Protein AF-A0A3E1EGH8-F1 (afdb_monomer_lite)

Structure (mmCIF, N/CA/C/O backbone):
data_AF-A0A3E1EGH8-F1
#
_entry.id   AF-A0A3E1EGH8-F1
#
loop_
_atom_site.group_PDB
_atom_site.id
_atom_site.type_symbol
_atom_site.label_atom_id
_atom_site.label_alt_id
_atom_site.label_comp_id
_atom_site.label_asym_id
_atom_site.label_entity_id
_atom_site.label_seq_id
_atom_site.pdbx_PDB_ins_code
_atom_site.Cartn_x
_atom_site.Cartn_y
_atom_site.Cartn_z
_atom_site.occupancy
_atom_site.B_iso_or_equiv
_atom_site.auth_seq_id
_atom_site.auth_comp_id
_atom_site.auth_asym_id
_atom_site.auth_atom_id
_atom_site.pdbx_PDB_model_num
ATOM 1 N N . MET A 1 1 ? 17.937 11.871 -33.744 1.00 68.56 1 MET A N 1
ATOM 2 C CA . MET A 1 1 ? 16.819 10.935 -33.446 1.00 68.56 1 MET A CA 1
ATOM 3 C C . MET A 1 1 ? 16.279 11.166 -32.020 1.00 68.56 1 MET A C 1
ATOM 5 O O . MET A 1 1 ? 17.048 11.620 -31.183 1.00 68.56 1 MET A O 1
ATOM 9 N N . LYS A 1 2 ? 14.987 10.933 -31.707 1.00 79.88 2 LYS A N 1
ATOM 10 C CA . LYS A 1 2 ? 14.419 11.150 -30.347 1.00 79.88 2 LYS A CA 1
ATOM 11 C C . LYS A 1 2 ? 14.139 9.822 -29.636 1.00 79.88 2 LYS A C 1
ATOM 13 O O . LYS A 1 2 ? 13.403 8.998 -30.163 1.00 79.88 2 LYS A O 1
ATOM 18 N N . LEU A 1 3 ? 14.671 9.646 -28.423 1.00 87.19 3 LEU A N 1
ATOM 19 C CA . LEU A 1 3 ? 14.401 8.462 -27.600 1.00 87.19 3 LEU A CA 1
ATOM 20 C C . LEU A 1 3 ? 12.996 8.500 -26.968 1.00 87.19 3 LEU A C 1
ATOM 22 O O . LEU A 1 3 ? 12.505 9.587 -26.634 1.00 87.19 3 LEU A O 1
ATOM 26 N N . PRO A 1 4 ? 12.363 7.335 -26.732 1.00 88.88 4 PRO A N 1
ATOM 27 C CA . PRO A 1 4 ? 11.073 7.263 -26.060 1.00 88.88 4 PRO A CA 1
ATOM 28 C C . PRO A 1 4 ? 11.088 7.877 -24.652 1.00 88.88 4 PRO A C 1
ATOM 30 O O . PRO A 1 4 ? 12.035 7.738 -23.86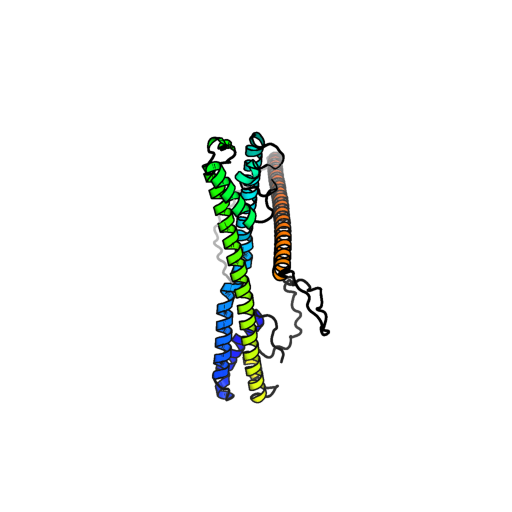9 1.00 88.88 4 PRO A O 1
ATOM 33 N N . LYS A 1 5 ? 9.987 8.554 -24.304 1.00 87.12 5 LYS A N 1
ATOM 34 C CA . LYS A 1 5 ? 9.741 9.033 -22.932 1.00 87.12 5 LYS A CA 1
ATOM 35 C C . LYS A 1 5 ? 9.178 7.932 -22.034 1.00 87.12 5 LYS A C 1
ATOM 37 O O . LYS A 1 5 ? 9.476 7.920 -20.845 1.00 87.12 5 LYS A O 1
ATOM 42 N N . GLN A 1 6 ? 8.367 7.039 -22.602 1.00 87.88 6 GLN A N 1
ATOM 43 C CA . GLN A 1 6 ? 7.789 5.899 -21.892 1.00 87.88 6 GLN A CA 1
ATOM 44 C C . GLN A 1 6 ? 8.869 4.855 -21.612 1.00 87.88 6 GLN A C 1
ATOM 46 O O . GLN A 1 6 ? 9.651 4.532 -22.505 1.00 87.88 6 GLN A O 1
ATOM 51 N N . LEU A 1 7 ? 8.903 4.353 -20.379 1.00 88.75 7 LEU A N 1
ATOM 52 C CA . LEU A 1 7 ? 9.965 3.470 -19.909 1.00 88.75 7 LEU A CA 1
ATOM 53 C C . LEU A 1 7 ? 9.925 2.099 -20.589 1.00 88.75 7 LEU A C 1
ATOM 55 O O . LEU A 1 7 ? 10.958 1.648 -21.056 1.00 88.75 7 LEU A O 1
ATOM 59 N N . ASP A 1 8 ? 8.738 1.519 -20.767 1.00 88.25 8 ASP A N 1
ATOM 60 C CA . ASP A 1 8 ? 8.571 0.225 -21.444 1.00 88.25 8 ASP A CA 1
ATOM 61 C C . ASP A 1 8 ? 9.062 0.282 -22.908 1.00 88.25 8 ASP A C 1
ATOM 63 O O . ASP A 1 8 ? 9.703 -0.635 -23.421 1.00 88.25 8 ASP A O 1
ATOM 67 N N . LEU A 1 9 ? 8.822 1.410 -23.592 1.00 90.62 9 LEU A N 1
ATOM 68 C CA . LEU A 1 9 ? 9.353 1.642 -24.940 1.00 90.62 9 LEU A CA 1
ATOM 69 C C . LEU A 1 9 ? 10.870 1.862 -24.933 1.00 90.62 9 LEU A C 1
ATOM 71 O O . LEU A 1 9 ? 11.546 1.472 -25.882 1.00 90.62 9 LEU A O 1
ATOM 75 N N . LEU A 1 10 ? 11.401 2.502 -23.889 1.00 93.44 10 LEU A N 1
ATOM 76 C CA . LEU A 1 10 ? 12.836 2.723 -23.722 1.00 93.44 10 LEU A CA 1
ATOM 77 C C . LEU A 1 10 ? 13.575 1.405 -23.457 1.00 93.44 10 LEU A C 1
ATOM 79 O O . LEU A 1 10 ? 14.635 1.183 -24.032 1.00 93.44 10 LEU A O 1
ATOM 83 N N . GLU A 1 11 ? 13.004 0.528 -22.635 1.00 93.62 11 GLU A N 1
ATOM 84 C CA . GLU A 1 11 ? 13.524 -0.813 -22.375 1.00 93.62 11 GLU A CA 1
ATOM 85 C C . GLU A 1 11 ? 13.569 -1.635 -23.662 1.00 93.62 11 GLU A C 1
ATOM 87 O O . GLU A 1 11 ? 14.624 -2.152 -24.032 1.00 93.62 11 GLU A O 1
ATOM 92 N N . ARG A 1 12 ? 12.454 -1.675 -24.404 1.00 93.25 12 ARG A N 1
ATOM 93 C CA . ARG A 1 12 ? 12.386 -2.364 -25.695 1.00 93.25 12 ARG A CA 1
ATOM 94 C C . ARG A 1 12 ? 13.410 -1.813 -26.687 1.00 93.25 12 ARG A C 1
ATOM 96 O O . ARG A 1 12 ? 14.086 -2.586 -27.361 1.00 93.25 12 ARG A O 1
ATOM 103 N N . ALA A 1 13 ? 13.566 -0.490 -26.754 1.00 93.12 13 ALA A N 1
ATOM 104 C CA . ALA A 1 13 ? 14.614 0.131 -27.559 1.00 93.12 13 ALA A CA 1
ATOM 105 C C . ALA A 1 13 ? 16.008 -0.330 -27.105 1.00 93.12 13 ALA A C 1
ATOM 107 O O . ALA A 1 13 ? 16.816 -0.723 -27.939 1.00 93.12 13 ALA A O 1
ATOM 108 N N . GLY A 1 14 ? 16.275 -0.371 -25.797 1.00 94.81 14 GLY A N 1
ATOM 109 C CA . GLY A 1 14 ? 17.530 -0.889 -25.255 1.00 94.81 14 GLY A CA 1
ATOM 110 C C . GLY A 1 14 ? 17.818 -2.333 -25.666 1.00 94.81 14 GLY A C 1
ATOM 111 O O . GLY A 1 14 ? 18.926 -2.628 -26.107 1.00 94.81 14 GLY A O 1
ATOM 112 N N . GLN A 1 15 ? 16.820 -3.215 -25.607 1.00 95.44 15 GLN A N 1
ATOM 113 C CA . GLN A 1 15 ? 16.949 -4.610 -26.042 1.00 95.44 15 GLN A CA 1
ATOM 114 C C . GLN A 1 15 ? 17.283 -4.715 -27.540 1.00 95.44 15 GLN A C 1
ATOM 116 O O . GLN A 1 15 ? 18.187 -5.460 -27.924 1.00 95.44 15 GLN A O 1
ATOM 121 N N . HIS A 1 16 ? 16.611 -3.930 -28.390 1.00 94.00 16 HIS A N 1
ATOM 122 C CA . HIS A 1 16 ? 16.916 -3.878 -29.822 1.00 94.00 16 HIS A CA 1
ATOM 123 C C . HIS A 1 16 ? 18.322 -3.342 -30.105 1.00 94.00 16 HIS A C 1
ATOM 125 O O . HIS A 1 16 ? 19.019 -3.862 -30.973 1.00 94.00 16 HIS A O 1
ATOM 131 N N . VAL A 1 17 ? 18.778 -2.347 -29.345 1.00 94.94 17 VAL A N 1
ATOM 132 C CA . VAL A 1 17 ? 20.134 -1.808 -29.480 1.00 94.94 17 VAL A CA 1
ATOM 133 C C . VAL A 1 17 ? 21.186 -2.836 -29.100 1.00 94.94 17 VAL A C 1
ATOM 135 O O . VAL A 1 17 ? 22.167 -2.983 -29.824 1.00 94.94 17 VAL A O 1
ATOM 138 N N . VAL A 1 18 ? 20.980 -3.590 -28.018 1.00 96.25 18 VAL A N 1
ATOM 139 C CA . VAL A 1 18 ? 21.874 -4.697 -27.643 1.00 96.25 18 VAL A CA 1
ATOM 140 C C . VAL A 1 18 ? 21.931 -5.745 -28.758 1.00 96.25 18 VAL A C 1
ATOM 142 O O . VAL A 1 18 ? 23.022 -6.183 -29.126 1.00 96.25 18 VAL A O 1
ATOM 145 N N . ALA A 1 19 ? 20.787 -6.100 -29.353 1.00 94.44 19 ALA A N 1
ATOM 146 C CA . ALA A 1 19 ? 20.740 -7.017 -30.491 1.00 94.44 19 ALA A CA 1
ATOM 147 C C . ALA A 1 19 ? 21.520 -6.478 -31.708 1.00 94.44 19 ALA A C 1
ATOM 149 O O . ALA A 1 19 ? 22.355 -7.193 -32.263 1.00 94.44 19 ALA A O 1
ATOM 150 N N . GLY A 1 20 ? 21.325 -5.209 -32.076 1.00 94.50 20 GLY A N 1
ATOM 151 C CA . GLY A 1 20 ? 22.063 -4.562 -33.165 1.00 94.50 20 GLY A CA 1
ATOM 152 C C . GLY A 1 20 ? 23.571 -4.474 -32.901 1.00 94.50 20 GLY A C 1
ATOM 153 O O . GLY A 1 20 ? 24.378 -4.767 -33.786 1.00 94.50 20 GLY A O 1
ATOM 154 N N . LEU A 1 21 ? 23.975 -4.151 -31.666 1.00 95.12 21 LEU A N 1
ATOM 155 C CA . LEU A 1 21 ? 25.384 -4.131 -31.258 1.00 95.12 21 LEU A CA 1
ATOM 156 C C . LEU A 1 21 ? 26.016 -5.524 -31.350 1.00 95.12 21 LEU A C 1
ATOM 158 O O . LEU A 1 21 ? 27.142 -5.643 -31.825 1.00 95.12 21 LEU A O 1
ATOM 162 N N . ASN A 1 22 ? 25.296 -6.583 -30.975 1.00 94.81 22 ASN A N 1
ATOM 163 C CA . ASN A 1 22 ? 25.792 -7.955 -31.113 1.00 94.81 22 ASN A CA 1
ATOM 164 C C . ASN A 1 22 ? 26.074 -8.344 -32.570 1.00 94.81 22 ASN A C 1
ATOM 166 O O . ASN A 1 22 ? 27.010 -9.099 -32.825 1.00 94.81 22 ASN A O 1
ATOM 170 N N . LEU A 1 23 ? 25.303 -7.812 -33.519 1.00 95.31 23 LEU A N 1
ATOM 171 C CA . LEU A 1 23 ? 25.467 -8.104 -34.942 1.00 95.31 23 LEU A CA 1
ATOM 172 C C . LEU A 1 23 ? 26.544 -7.240 -35.611 1.00 95.31 23 LEU A C 1
ATOM 174 O O . LEU A 1 23 ? 27.288 -7.732 -36.460 1.00 95.31 23 LEU A O 1
ATOM 178 N N . HIS A 1 24 ? 26.634 -5.955 -35.254 1.00 95.31 24 HIS A N 1
ATOM 179 C CA . HIS A 1 24 ? 27.375 -4.977 -36.057 1.00 95.31 24 HIS A CA 1
ATOM 180 C C . HIS A 1 24 ? 28.542 -4.288 -35.340 1.00 95.31 24 HIS A C 1
ATOM 182 O O . HIS A 1 24 ? 29.381 -3.706 -36.025 1.00 95.31 24 HIS A O 1
ATOM 188 N N . ALA A 1 25 ? 28.675 -4.374 -34.008 1.00 93.19 25 ALA A N 1
ATOM 189 C CA . ALA A 1 25 ? 29.666 -3.576 -33.270 1.00 93.19 25 ALA A CA 1
ATOM 190 C C . ALA A 1 25 ? 31.110 -3.795 -33.750 1.00 93.19 25 ALA A C 1
ATOM 192 O O . ALA A 1 25 ? 31.826 -2.826 -33.989 1.00 93.19 25 ALA A O 1
ATOM 193 N N . LYS A 1 26 ? 31.518 -5.053 -33.977 1.00 94.62 26 LYS A N 1
ATOM 194 C CA . LYS A 1 26 ? 32.871 -5.379 -34.463 1.00 94.62 26 LYS A CA 1
ATOM 195 C C . LYS A 1 26 ? 33.137 -4.817 -35.862 1.00 94.62 26 LYS A C 1
ATOM 197 O O . LYS A 1 26 ? 34.223 -4.310 -36.115 1.00 94.62 26 LYS A O 1
ATOM 202 N N . ALA A 1 27 ? 32.152 -4.902 -36.757 1.00 94.75 27 ALA A N 1
ATOM 203 C CA . ALA A 1 27 ? 32.266 -4.387 -38.122 1.00 94.75 27 ALA A CA 1
ATOM 204 C C . ALA A 1 27 ? 32.315 -2.850 -38.168 1.00 94.75 27 ALA A C 1
ATOM 206 O O . ALA A 1 27 ? 32.896 -2.292 -39.092 1.00 94.75 27 ALA A O 1
ATOM 207 N N . LEU A 1 28 ? 31.718 -2.184 -37.177 1.00 93.94 28 LEU A N 1
ATOM 208 C CA . LEU A 1 28 ? 31.674 -0.726 -37.053 1.00 93.94 28 LEU A CA 1
ATOM 209 C C . LEU A 1 28 ? 32.796 -0.152 -36.174 1.00 93.94 28 LEU A C 1
ATOM 211 O O . LEU A 1 28 ? 32.854 1.058 -35.986 1.00 93.94 28 LEU A O 1
ATOM 215 N N . GLY A 1 29 ? 33.668 -0.996 -35.612 1.00 96.12 29 GLY A N 1
ATOM 216 C CA . GLY A 1 29 ? 34.733 -0.555 -34.705 1.00 96.12 29 GLY A CA 1
ATOM 217 C C . GLY A 1 29 ? 34.226 0.034 -33.383 1.00 96.12 29 GLY A C 1
ATOM 218 O O . GLY A 1 29 ? 34.946 0.794 -32.740 1.00 96.12 29 GLY A O 1
ATOM 219 N N . LEU A 1 30 ? 32.998 -0.295 -32.967 1.00 94.44 30 LEU A N 1
ATOM 220 C CA . LEU A 1 30 ? 32.411 0.231 -31.735 1.00 94.44 30 LEU A CA 1
ATOM 221 C C . LEU A 1 30 ? 33.002 -0.468 -30.501 1.00 94.44 30 LEU A C 1
ATOM 223 O O . LEU A 1 30 ? 33.163 -1.694 -30.503 1.00 94.44 30 LEU A O 1
ATOM 227 N N . PRO A 1 31 ? 33.285 0.270 -29.415 1.00 94.12 31 PRO A N 1
ATOM 228 C CA . PRO A 1 31 ? 33.836 -0.321 -28.206 1.00 94.12 31 PRO A CA 1
ATOM 229 C C . PRO A 1 31 ? 32.799 -1.189 -27.475 1.00 94.12 31 PRO A C 1
ATOM 231 O O . PRO A 1 31 ? 31.648 -0.795 -27.278 1.00 94.12 31 PRO A O 1
ATOM 234 N N . ASN A 1 32 ? 33.233 -2.354 -26.981 1.00 93.00 32 ASN A N 1
ATOM 235 C CA . ASN A 1 32 ? 32.382 -3.287 -26.225 1.00 93.00 32 ASN A CA 1
ATOM 236 C C . ASN A 1 32 ? 31.797 -2.680 -24.934 1.00 93.00 32 ASN A C 1
ATOM 238 O O . ASN A 1 32 ? 30.768 -3.148 -24.448 1.00 93.00 32 ASN A O 1
ATOM 242 N N . SER A 1 33 ? 32.425 -1.635 -24.385 1.00 94.62 33 SER A N 1
ATOM 243 C CA . SER A 1 33 ? 31.959 -0.936 -23.181 1.00 94.62 33 SER A CA 1
ATOM 244 C C . SER A 1 33 ? 30.566 -0.320 -23.345 1.00 94.62 33 SER A C 1
ATOM 246 O O . SER A 1 33 ? 29.810 -0.278 -22.375 1.00 94.62 33 SER A O 1
ATOM 248 N N . LEU A 1 34 ? 30.188 0.093 -24.561 1.00 93.25 34 LEU A N 1
ATOM 249 C CA . LEU A 1 34 ? 28.859 0.641 -24.844 1.00 93.25 34 LEU A CA 1
ATOM 250 C C . LEU A 1 34 ? 27.763 -0.410 -24.659 1.00 93.25 34 LEU A C 1
ATOM 252 O O . LEU A 1 34 ? 26.752 -0.142 -24.008 1.00 93.25 34 LEU A O 1
ATOM 256 N N . ARG A 1 35 ? 27.984 -1.627 -25.175 1.00 94.19 35 ARG A N 1
ATOM 257 C CA . ARG A 1 35 ? 27.043 -2.741 -24.997 1.00 94.19 35 ARG A CA 1
ATOM 258 C C . ARG A 1 35 ? 26.880 -3.066 -23.517 1.00 94.19 35 ARG A C 1
ATOM 260 O O . ARG A 1 35 ? 25.756 -3.101 -23.024 1.00 94.19 35 ARG A O 1
ATOM 267 N N . SER A 1 36 ? 27.998 -3.220 -22.806 1.00 95.19 36 SER A N 1
ATOM 268 C CA . SER A 1 36 ? 27.991 -3.508 -21.370 1.00 95.19 36 SER A CA 1
ATOM 269 C C . SER A 1 36 ? 27.251 -2.434 -20.564 1.00 95.19 36 SER A C 1
ATOM 271 O O . SER A 1 36 ? 26.554 -2.760 -19.606 1.00 95.19 36 SER A O 1
ATOM 273 N N . SER A 1 37 ? 27.355 -1.160 -20.959 1.00 95.50 37 SER A N 1
ATOM 274 C CA . SER A 1 37 ? 26.638 -0.054 -20.312 1.00 95.50 37 SER A CA 1
ATOM 275 C C . SER A 1 37 ? 25.114 -0.169 -20.463 1.00 95.50 37 SER A C 1
ATOM 277 O O . SER A 1 37 ? 24.386 -0.006 -19.478 1.00 95.50 37 SER A O 1
ATOM 279 N N . VAL A 1 38 ? 24.613 -0.512 -21.658 1.00 96.12 38 VAL A N 1
ATOM 280 C CA . VAL A 1 38 ? 23.170 -0.726 -21.874 1.00 96.12 38 VAL A CA 1
ATOM 281 C C . VAL A 1 38 ? 22.677 -1.979 -21.171 1.00 96.12 38 VAL A C 1
ATOM 283 O O . VAL A 1 38 ? 21.651 -1.919 -20.502 1.00 96.12 38 VAL A O 1
ATOM 286 N N . GLU A 1 39 ? 23.403 -3.093 -21.260 1.00 96.56 39 GLU A N 1
ATOM 287 C CA . GLU A 1 39 ? 23.035 -4.335 -20.568 1.00 96.56 39 GLU A CA 1
ATOM 288 C C . GLU A 1 39 ? 22.979 -4.139 -19.047 1.00 96.56 39 GLU A C 1
ATOM 290 O O . GLU A 1 39 ? 22.051 -4.618 -18.395 1.00 96.56 39 GLU A O 1
ATOM 295 N N . SER A 1 40 ? 23.927 -3.384 -18.480 1.00 96.19 40 SER A N 1
ATOM 296 C CA . SER A 1 40 ? 23.898 -3.008 -17.065 1.00 96.19 40 SER A CA 1
ATOM 297 C C . SER A 1 40 ? 22.679 -2.149 -16.738 1.00 96.19 40 SER A C 1
ATOM 299 O O . SER A 1 40 ? 22.009 -2.405 -15.745 1.00 96.19 40 SER A O 1
ATOM 301 N N . SER A 1 41 ? 22.352 -1.166 -17.579 1.00 94.75 41 SER A N 1
ATOM 302 C CA . SER A 1 41 ? 21.203 -0.280 -17.349 1.00 94.75 41 SER A CA 1
ATOM 303 C C . SER A 1 41 ? 19.860 -1.011 -17.479 1.00 94.75 41 SER A C 1
ATOM 305 O O . SER A 1 41 ? 18.936 -0.737 -16.720 1.00 94.75 41 SER A O 1
ATOM 307 N N . LEU A 1 42 ? 19.750 -1.967 -18.408 1.00 96.38 42 LEU A N 1
ATOM 308 C CA . LEU A 1 42 ? 18.587 -2.853 -18.530 1.00 96.38 42 LEU A CA 1
ATOM 309 C C . LEU A 1 42 ? 18.449 -3.763 -17.305 1.00 96.38 42 LEU A C 1
ATOM 311 O O . LEU A 1 42 ? 17.342 -3.973 -16.821 1.00 96.38 42 LEU A O 1
ATOM 315 N N . ARG A 1 43 ? 19.565 -4.271 -16.768 1.00 96.12 43 ARG A N 1
ATOM 316 C CA . ARG A 1 43 ? 19.564 -5.071 -15.537 1.00 96.12 43 ARG A CA 1
ATOM 317 C C . ARG A 1 43 ? 19.150 -4.245 -14.319 1.00 96.12 43 ARG A C 1
ATOM 319 O O . ARG A 1 43 ? 18.341 -4.723 -13.530 1.00 96.12 43 ARG A O 1
ATOM 326 N N . ASP A 1 44 ? 19.664 -3.022 -14.187 1.00 91.56 44 ASP A N 1
ATOM 327 C CA . ASP A 1 44 ? 19.261 -2.074 -13.139 1.00 91.56 44 ASP A CA 1
ATOM 328 C C . ASP A 1 44 ? 17.755 -1.784 -13.217 1.00 91.56 44 ASP A C 1
ATOM 330 O O . ASP A 1 44 ? 17.067 -1.767 -12.197 1.00 91.56 44 ASP A O 1
ATOM 334 N N . LEU A 1 45 ? 17.232 -1.597 -14.434 1.00 92.69 45 LEU A N 1
ATOM 335 C CA . LEU A 1 45 ? 15.811 -1.360 -14.667 1.00 92.69 45 LEU A CA 1
ATOM 336 C C . LEU A 1 45 ? 14.958 -2.573 -14.267 1.00 92.69 45 LEU A C 1
ATOM 338 O O . LEU A 1 45 ? 14.021 -2.422 -13.484 1.00 92.69 45 LEU A O 1
ATOM 342 N N . ALA A 1 46 ? 15.337 -3.774 -14.706 1.00 91.88 46 ALA A N 1
ATOM 343 C CA . ALA A 1 46 ? 14.657 -5.015 -14.336 1.00 91.88 46 ALA A CA 1
ATOM 344 C C . ALA A 1 46 ? 14.707 -5.290 -12.820 1.00 91.88 46 ALA A C 1
ATOM 346 O O . ALA A 1 46 ? 13.764 -5.837 -12.252 1.00 91.88 46 ALA A O 1
ATOM 347 N N . ALA A 1 47 ? 15.786 -4.892 -12.137 1.00 89.50 47 ALA A N 1
ATOM 348 C CA . ALA A 1 47 ? 15.901 -5.003 -10.684 1.00 89.50 47 ALA A CA 1
ATOM 349 C C . ALA A 1 47 ? 14.985 -4.016 -9.931 1.00 89.50 47 ALA A C 1
ATOM 351 O O . ALA A 1 47 ? 14.559 -4.311 -8.812 1.00 89.50 47 ALA A O 1
ATOM 352 N N . ALA A 1 48 ? 14.654 -2.869 -10.536 1.00 87.12 48 ALA A N 1
ATOM 353 C CA . ALA A 1 48 ? 13.754 -1.868 -9.961 1.00 87.12 48 ALA A CA 1
ATOM 354 C C . ALA A 1 48 ? 12.259 -2.204 -10.152 1.00 87.12 48 ALA A C 1
ATOM 356 O O . ALA A 1 48 ? 11.429 -1.822 -9.323 1.00 87.12 48 ALA A O 1
ATOM 357 N N . ASP A 1 49 ? 11.895 -2.950 -11.197 1.00 80.94 49 ASP A N 1
ATOM 358 C CA . ASP A 1 49 ? 10.504 -3.323 -11.492 1.00 80.94 49 ASP A CA 1
ATOM 359 C C . ASP A 1 49 ? 9.767 -4.091 -10.374 1.00 80.94 49 ASP A C 1
ATOM 361 O O . ASP A 1 49 ? 8.650 -3.689 -10.031 1.00 80.94 49 ASP A O 1
ATOM 365 N N . PRO A 1 50 ? 10.331 -5.120 -9.701 1.00 74.75 50 PRO A N 1
ATOM 366 C CA . PRO A 1 50 ? 9.621 -5.815 -8.624 1.00 74.75 50 PRO A CA 1
ATOM 367 C C . PRO A 1 50 ? 9.340 -4.928 -7.401 1.00 74.75 50 PRO A C 1
ATOM 369 O O . PRO A 1 50 ? 8.493 -5.285 -6.578 1.00 74.75 50 PRO A O 1
ATOM 372 N N . GLN A 1 51 ? 10.032 -3.794 -7.258 1.00 70.06 51 GLN A N 1
ATOM 373 C CA . GLN A 1 51 ? 9.740 -2.788 -6.232 1.00 70.06 51 GLN A CA 1
ATOM 374 C C . GLN A 1 51 ? 8.609 -1.841 -6.669 1.00 70.06 51 GLN A C 1
ATOM 376 O O . GLN A 1 51 ? 7.879 -1.323 -5.826 1.00 70.06 51 GLN A O 1
ATOM 381 N N . PHE A 1 52 ? 8.431 -1.646 -7.979 1.00 68.75 52 PHE A N 1
ATOM 382 C CA . PHE A 1 52 ? 7.406 -0.779 -8.557 1.00 68.75 52 PHE A CA 1
ATOM 383 C C . PHE A 1 52 ? 6.064 -1.477 -8.826 1.00 68.75 52 PHE A C 1
ATOM 385 O O . PHE A 1 52 ? 5.035 -0.818 -8.702 1.00 68.75 52 PHE A O 1
ATOM 392 N N . ASP A 1 53 ? 6.037 -2.768 -9.178 1.00 60.28 53 ASP A N 1
ATOM 393 C CA . ASP A 1 53 ? 4.806 -3.476 -9.593 1.00 60.28 53 ASP A CA 1
ATOM 394 C C . ASP A 1 53 ? 3.939 -3.995 -8.431 1.00 60.28 53 ASP A C 1
ATOM 396 O O . ASP A 1 53 ? 2.739 -4.240 -8.578 1.00 60.28 53 ASP A O 1
ATOM 400 N N . LYS A 1 54 ? 4.503 -4.102 -7.227 1.00 55.28 54 LYS A N 1
ATOM 401 C CA . LYS A 1 54 ? 3.796 -4.554 -6.015 1.00 55.28 54 LYS A CA 1
ATOM 402 C C . LYS A 1 54 ? 2.747 -3.613 -5.378 1.00 55.28 54 LYS A C 1
ATOM 404 O O . LYS A 1 54 ? 1.938 -4.133 -4.609 1.00 55.28 54 LYS A O 1
ATOM 409 N N . PRO A 1 55 ? 2.659 -2.293 -5.634 1.00 56.16 55 PRO A N 1
ATOM 410 C CA . PRO A 1 55 ? 1.835 -1.414 -4.815 1.00 56.16 55 PRO A CA 1
ATOM 411 C C . PRO A 1 55 ? 0.398 -1.190 -5.262 1.00 56.16 55 PRO A C 1
ATOM 413 O O . PRO A 1 55 ? -0.421 -0.835 -4.429 1.00 56.16 55 PRO A O 1
ATOM 416 N N . SER A 1 56 ? 0.011 -1.424 -6.518 1.00 66.94 56 SER A N 1
ATOM 417 C CA . SER A 1 56 ? -1.372 -1.088 -6.904 1.00 66.94 56 SER A CA 1
ATOM 418 C C . SER A 1 56 ? -2.409 -2.137 -6.469 1.00 66.94 56 SER A C 1
ATOM 420 O O . SER A 1 56 ? -3.334 -1.772 -5.747 1.00 66.94 56 SER A O 1
ATOM 422 N N . PRO A 1 57 ? -2.294 -3.435 -6.811 1.00 77.81 57 PRO A N 1
ATOM 423 C CA . PRO A 1 57 ? -3.310 -4.408 -6.401 1.00 77.81 57 PRO A CA 1
ATOM 424 C C . PRO A 1 57 ? -3.198 -4.789 -4.922 1.00 77.81 57 PRO A C 1
ATOM 426 O O . PRO A 1 57 ? -4.205 -4.866 -4.220 1.00 77.81 57 PRO A O 1
ATOM 429 N N . HIS A 1 58 ? -1.976 -5.003 -4.424 1.00 77.69 58 HIS A N 1
ATOM 430 C CA . HIS A 1 58 ? -1.779 -5.481 -3.057 1.00 77.69 58 HIS A CA 1
ATOM 431 C C . HIS A 1 58 ? -2.226 -4.444 -2.019 1.00 77.69 58 HIS A C 1
ATOM 433 O O . HIS A 1 58 ? -2.946 -4.792 -1.082 1.00 77.69 58 HIS A O 1
ATOM 439 N N . PHE A 1 59 ? -1.902 -3.160 -2.217 1.00 82.50 59 PHE A N 1
ATOM 440 C CA . PHE A 1 59 ? -2.397 -2.104 -1.336 1.00 82.50 59 PHE A CA 1
ATOM 441 C C . PHE A 1 59 ? -3.919 -1.984 -1.388 1.00 82.50 59 PHE A C 1
ATOM 443 O O . PHE A 1 59 ? -4.573 -2.025 -0.349 1.00 82.50 59 PHE A O 1
ATOM 450 N N . MET A 1 60 ? -4.488 -1.880 -2.594 1.00 82.50 60 MET A N 1
ATOM 451 C CA . MET A 1 60 ? -5.920 -1.627 -2.783 1.00 82.50 60 MET A CA 1
ATOM 452 C C . MET A 1 60 ? -6.800 -2.767 -2.267 1.00 82.50 60 MET A C 1
ATOM 454 O O . MET A 1 60 ? -7.890 -2.510 -1.762 1.00 82.50 60 MET A O 1
ATOM 458 N N . HIS A 1 61 ? -6.343 -4.015 -2.378 1.00 85.12 61 HIS A N 1
ATOM 459 C CA . HIS A 1 61 ? -7.137 -5.185 -1.997 1.00 85.12 61 HIS A CA 1
ATOM 460 C C . HIS A 1 61 ? -6.779 -5.763 -0.627 1.00 85.12 61 HIS A 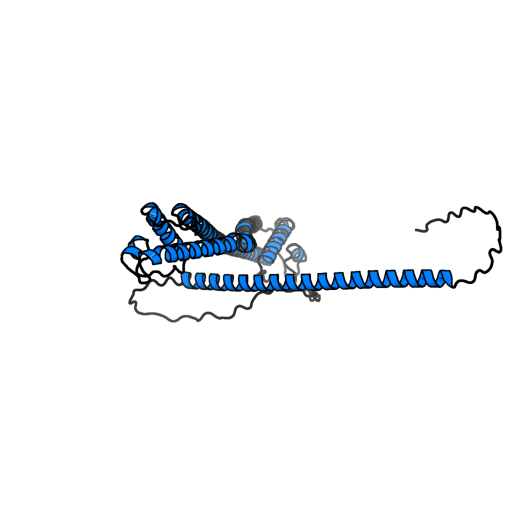C 1
ATOM 462 O O . HIS A 1 61 ? -7.602 -6.469 -0.052 1.00 85.12 61 HIS A O 1
ATOM 468 N N . THR A 1 62 ? -5.593 -5.460 -0.090 1.00 89.19 62 THR A N 1
ATOM 469 C CA . THR A 1 62 ? -5.101 -6.079 1.152 1.00 89.19 62 THR A CA 1
ATOM 470 C C . THR A 1 62 ? -4.835 -5.031 2.227 1.00 89.19 62 THR A C 1
ATOM 472 O O . THR A 1 62 ? -5.551 -4.980 3.225 1.00 89.19 62 THR A O 1
ATOM 475 N N . ILE A 1 63 ? -3.849 -4.155 2.018 1.00 90.00 63 ILE A N 1
ATOM 476 C CA . ILE A 1 63 ? -3.331 -3.269 3.076 1.00 90.00 63 ILE A CA 1
ATOM 477 C C . ILE A 1 63 ? -4.313 -2.140 3.412 1.00 90.00 63 ILE A C 1
ATOM 479 O O . ILE A 1 63 ? -4.639 -1.929 4.579 1.00 90.00 63 ILE A O 1
ATOM 483 N N . GLY A 1 64 ? -4.830 -1.438 2.401 1.00 91.38 64 GLY A N 1
ATOM 484 C CA . GLY A 1 64 ? -5.786 -0.343 2.576 1.00 91.38 64 GLY A CA 1
ATOM 485 C C . GLY A 1 64 ? -7.073 -0.788 3.284 1.00 91.38 64 GLY A C 1
ATOM 486 O O . GLY A 1 64 ? -7.433 -0.196 4.305 1.00 91.38 64 GLY A O 1
ATOM 487 N N . PRO A 1 65 ? -7.752 -1.853 2.814 1.00 93.25 65 PRO A N 1
ATOM 488 C CA . PRO A 1 65 ? -8.918 -2.408 3.498 1.00 93.25 65 PRO A CA 1
ATOM 489 C C . PRO A 1 65 ? -8.622 -2.896 4.922 1.00 93.25 65 PRO A C 1
ATOM 491 O O . PRO A 1 65 ? -9.447 -2.680 5.811 1.00 93.25 65 PRO A O 1
ATOM 494 N N . ALA A 1 66 ? -7.456 -3.509 5.166 1.00 95.00 66 ALA A N 1
ATOM 495 C CA . ALA A 1 66 ? -7.053 -3.938 6.505 1.00 95.00 66 ALA A CA 1
ATOM 496 C C . ALA A 1 66 ? -6.897 -2.746 7.462 1.00 95.00 66 ALA A C 1
ATOM 498 O O . ALA A 1 66 ? -7.474 -2.761 8.550 1.00 95.00 66 ALA A O 1
ATOM 499 N N . LEU A 1 67 ? -6.213 -1.678 7.035 1.00 96.25 67 LEU A N 1
ATOM 500 C CA . LEU A 1 67 ? -6.067 -0.453 7.823 1.00 96.25 67 LEU A CA 1
ATOM 501 C C . LEU A 1 67 ? -7.413 0.239 8.070 1.00 96.25 67 LEU A C 1
ATOM 503 O O . LEU A 1 67 ? -7.672 0.700 9.183 1.00 96.25 67 LEU A O 1
ATOM 507 N N . ALA A 1 68 ? -8.286 0.307 7.063 1.00 95.12 68 ALA A N 1
ATOM 508 C CA . ALA A 1 68 ? -9.618 0.891 7.210 1.00 95.12 68 ALA A CA 1
ATOM 509 C C . ALA A 1 68 ? -10.471 0.102 8.217 1.00 95.12 68 ALA A C 1
ATOM 511 O O . ALA A 1 68 ? -11.084 0.689 9.112 1.00 95.12 68 ALA A O 1
ATOM 512 N N . LYS A 1 69 ? -10.460 -1.233 8.119 1.00 96.19 69 LYS A N 1
ATOM 513 C CA . LYS A 1 69 ? -11.152 -2.127 9.054 1.00 96.19 69 LYS A CA 1
ATOM 514 C C . LYS A 1 69 ? -10.613 -1.973 10.476 1.00 96.19 69 LYS A C 1
ATOM 516 O O . LYS A 1 69 ? -11.405 -1.803 11.400 1.00 96.19 69 LYS A O 1
ATOM 521 N N . ALA A 1 70 ? -9.293 -1.994 10.656 1.00 97.69 70 ALA A N 1
ATOM 522 C CA . ALA A 1 70 ? -8.676 -1.853 11.971 1.00 97.69 70 ALA A CA 1
ATOM 523 C C . ALA A 1 70 ? -8.985 -0.483 12.599 1.00 97.69 70 ALA A C 1
ATOM 525 O O . ALA A 1 70 ? -9.360 -0.414 13.766 1.00 97.69 70 ALA A O 1
ATOM 526 N N . ASN A 1 71 ? -8.946 0.601 11.814 1.00 97.25 71 ASN A N 1
ATOM 527 C CA . ASN A 1 71 ? -9.324 1.941 12.281 1.00 97.25 71 ASN A CA 1
ATOM 528 C C . ASN A 1 71 ? -10.788 2.029 12.719 1.00 97.25 71 ASN A C 1
ATOM 530 O O . ASN A 1 71 ? -11.095 2.664 13.733 1.00 97.25 71 ASN A O 1
ATOM 534 N N . TYR A 1 72 ? -11.692 1.412 11.954 1.00 96.75 72 TYR A N 1
ATOM 535 C CA . TYR A 1 72 ? -13.111 1.356 12.289 1.00 96.75 72 TYR A CA 1
ATOM 536 C C . TYR A 1 72 ? -13.349 0.591 13.598 1.00 96.75 72 TYR A C 1
ATOM 538 O O . TYR A 1 72 ? -14.044 1.090 14.487 1.00 96.75 72 TYR A O 1
ATOM 546 N N . LEU A 1 73 ? -12.729 -0.582 13.754 1.00 97.25 73 LEU A N 1
ATOM 547 C CA . LEU A 1 73 ? -12.843 -1.398 14.966 1.00 97.25 73 LEU A CA 1
ATOM 548 C C . LEU A 1 73 ? -12.245 -0.690 16.187 1.00 97.25 73 LEU A C 1
ATOM 550 O O . LEU A 1 73 ? -12.879 -0.659 17.238 1.00 97.25 73 LEU A O 1
ATOM 554 N N . ALA A 1 74 ? -11.084 -0.052 16.032 1.00 98.00 74 ALA A N 1
ATOM 555 C CA . ALA A 1 74 ? -10.462 0.772 17.064 1.00 98.00 74 ALA A CA 1
ATOM 556 C C . ALA A 1 74 ? -11.363 1.941 17.493 1.00 98.00 74 ALA A C 1
ATOM 558 O O . ALA A 1 74 ? -11.588 2.152 18.682 1.00 98.00 74 ALA A O 1
ATOM 559 N N . GLY A 1 75 ? -11.933 2.678 16.534 1.00 97.12 75 GLY A N 1
ATOM 560 C CA . GLY A 1 75 ? -12.842 3.790 16.829 1.00 97.12 75 GLY A CA 1
ATOM 561 C C . GLY A 1 75 ? -14.125 3.345 17.528 1.00 97.12 75 GLY A C 1
ATOM 562 O O . GLY A 1 75 ? -14.587 4.006 18.459 1.00 97.12 75 GLY A O 1
ATOM 563 N N . THR A 1 76 ? -14.669 2.201 17.113 1.00 97.50 76 THR A N 1
ATOM 564 C CA . THR A 1 76 ? -15.845 1.591 17.744 1.00 97.50 76 THR A CA 1
ATOM 565 C C . THR A 1 76 ? -15.529 1.169 19.176 1.00 97.50 76 THR A C 1
ATOM 567 O O . THR A 1 76 ? -16.293 1.490 20.081 1.00 97.50 76 THR A O 1
ATOM 570 N N . ALA A 1 77 ? -14.380 0.528 19.407 1.00 98.06 77 ALA A N 1
ATOM 571 C CA . ALA A 1 77 ? -13.943 0.124 20.740 1.00 98.06 77 ALA A CA 1
ATOM 572 C C . ALA A 1 77 ? -13.762 1.331 21.674 1.00 98.06 77 ALA A C 1
ATOM 574 O O . ALA A 1 77 ? -14.297 1.323 22.776 1.00 98.06 77 ALA A O 1
ATOM 575 N N . ILE A 1 78 ? -13.112 2.408 21.213 1.00 98.31 78 ILE A N 1
ATOM 576 C CA . ILE A 1 78 ? -12.973 3.656 21.988 1.00 98.31 78 ILE A CA 1
ATOM 577 C C . ILE A 1 78 ? -14.348 4.252 22.321 1.00 98.31 78 ILE A C 1
ATOM 579 O O . ILE A 1 78 ? -14.572 4.713 23.439 1.00 98.31 78 ILE A O 1
ATOM 583 N N . THR A 1 79 ? -15.278 4.242 21.364 1.00 97.69 79 THR A N 1
ATOM 584 C CA . THR A 1 79 ? -16.626 4.795 21.562 1.00 97.69 79 THR A CA 1
ATOM 585 C C . THR A 1 79 ? -17.413 3.990 22.595 1.00 97.69 79 THR A C 1
ATOM 587 O O . THR A 1 79 ? -17.960 4.582 23.520 1.00 97.69 79 THR A O 1
ATOM 590 N N . ARG A 1 80 ? -17.394 2.654 22.512 1.00 97.69 80 ARG A N 1
ATOM 591 C CA . ARG A 1 80 ? -18.029 1.773 23.506 1.00 97.69 80 ARG A CA 1
ATOM 592 C C . ARG A 1 80 ? -17.398 1.919 24.891 1.00 97.69 80 ARG A C 1
ATOM 594 O O . ARG A 1 80 ? -18.120 2.008 25.878 1.00 97.69 80 ARG A O 1
ATOM 601 N N . SER A 1 81 ? -16.067 2.008 24.976 1.00 98.19 81 SER A N 1
ATOM 602 C CA . SER A 1 81 ? -15.378 2.281 26.244 1.00 98.19 81 SER A CA 1
ATOM 603 C C . SER A 1 81 ? -15.849 3.594 26.859 1.00 98.19 81 SER A C 1
ATOM 605 O O . SER A 1 81 ? -16.132 3.654 28.050 1.00 98.19 81 SER A O 1
ATOM 607 N N . LYS A 1 82 ? -16.003 4.641 26.042 1.00 97.44 82 LYS A N 1
ATOM 608 C CA . LYS A 1 82 ? -16.541 5.925 26.494 1.00 97.44 82 LYS A CA 1
ATOM 609 C C . LYS A 1 82 ? -17.984 5.807 26.992 1.00 97.44 82 LYS A C 1
ATOM 611 O O . LYS A 1 82 ? -18.317 6.393 28.012 1.00 97.44 82 LYS A O 1
ATOM 616 N N . GLU A 1 83 ? -18.845 5.057 26.313 1.00 96.75 83 GLU A N 1
ATOM 617 C CA . GLU A 1 83 ? -20.230 4.844 26.762 1.00 96.75 83 GLU A CA 1
ATOM 618 C C . GLU A 1 83 ? -20.292 4.143 28.126 1.00 96.75 83 GLU A C 1
ATOM 620 O O . GLU A 1 83 ? -21.040 4.577 29.001 1.00 96.75 83 GLU A O 1
ATOM 625 N N . VAL A 1 84 ? -19.453 3.125 28.343 1.00 97.06 84 VAL A N 1
ATOM 626 C CA . VAL A 1 84 ? -19.340 2.428 29.635 1.00 97.06 84 VAL A CA 1
ATOM 627 C C . VAL A 1 84 ? -18.846 3.369 30.737 1.00 97.06 84 VAL A C 1
ATOM 629 O O . VAL A 1 84 ? -19.425 3.417 31.822 1.00 97.06 84 VAL A O 1
ATOM 632 N N . LEU A 1 85 ? -17.795 4.144 30.462 1.00 97.44 85 LEU A N 1
ATOM 633 C CA . LEU A 1 85 ? -17.196 5.046 31.447 1.00 97.44 85 LEU A CA 1
ATOM 634 C C . LEU A 1 85 ? -18.082 6.259 31.757 1.00 97.44 85 LEU A C 1
ATOM 636 O O . LEU A 1 85 ? -18.063 6.747 32.884 1.00 97.44 85 LEU A O 1
ATOM 640 N N . ARG A 1 86 ? -18.924 6.706 30.817 1.00 97.25 86 ARG A N 1
ATOM 641 C CA . ARG A 1 86 ? -19.868 7.817 31.028 1.00 97.25 86 ARG A CA 1
ATOM 642 C C . ARG A 1 86 ? -20.824 7.563 32.192 1.00 97.25 86 ARG A C 1
ATOM 644 O O . ARG A 1 86 ? -21.114 8.489 32.942 1.00 97.25 86 ARG A O 1
ATOM 651 N N . ALA A 1 87 ? -21.266 6.320 32.382 1.00 95.44 87 ALA A N 1
ATOM 652 C CA . ALA A 1 87 ? -22.127 5.958 33.509 1.00 95.44 87 ALA A CA 1
ATOM 653 C C . ALA A 1 87 ? -21.447 6.161 34.879 1.00 95.44 87 ALA A C 1
ATOM 655 O O . ALA A 1 87 ? -2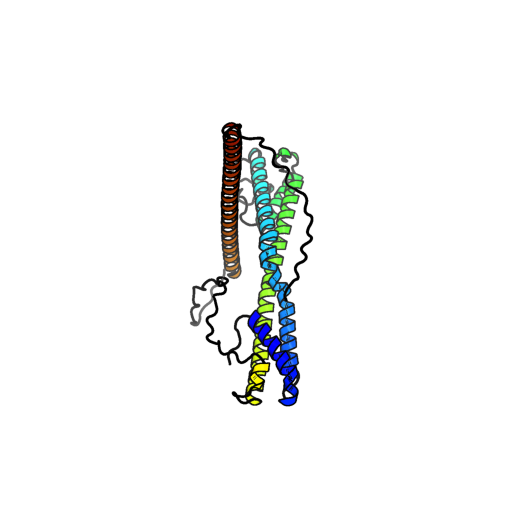2.134 6.276 35.889 1.00 95.44 87 ALA A O 1
ATOM 656 N N . ARG A 1 88 ? -20.109 6.206 34.915 1.00 95.62 88 ARG A N 1
ATOM 657 C CA . ARG A 1 88 ? -19.306 6.348 36.138 1.00 95.62 88 ARG A CA 1
ATOM 658 C C . ARG A 1 88 ? -18.735 7.749 36.311 1.00 95.62 88 ARG A C 1
ATOM 660 O O . ARG A 1 88 ? -18.703 8.261 37.422 1.00 95.62 88 ARG A O 1
ATOM 667 N N . PHE A 1 89 ? -18.263 8.351 35.225 1.00 97.19 89 PHE A N 1
ATOM 668 C CA . PHE A 1 89 ? -17.517 9.611 35.253 1.00 97.19 89 PHE A CA 1
ATOM 669 C C . PHE A 1 89 ? -18.371 10.833 34.907 1.00 97.19 89 PHE A C 1
ATOM 671 O O . PHE A 1 89 ? -17.898 11.958 35.053 1.00 97.19 89 PHE A O 1
ATOM 678 N N . GLY A 1 90 ? -19.608 10.622 34.449 1.00 96.69 90 GLY A N 1
ATOM 679 C CA . GLY A 1 90 ? -20.458 11.670 33.893 1.00 96.69 90 GLY A CA 1
ATOM 680 C C . GLY A 1 90 ? -20.170 11.951 32.415 1.00 96.69 90 GLY A C 1
ATOM 681 O O . GLY A 1 90 ? -19.311 11.325 31.785 1.00 96.69 90 GLY A O 1
ATOM 682 N N . GLU A 1 91 ? -20.937 12.877 31.834 1.00 94.75 91 GLU A N 1
ATOM 683 C CA . GLU A 1 91 ? -20.828 13.228 30.410 1.00 94.75 91 GLU A CA 1
ATOM 684 C C . GLU A 1 91 ? -19.674 14.185 30.105 1.00 94.75 91 GLU A C 1
ATOM 686 O O . GLU A 1 91 ? -19.050 14.083 29.044 1.00 94.75 91 GLU A O 1
ATOM 691 N N . GLU A 1 92 ? -19.398 15.104 31.028 1.00 95.56 92 GLU A N 1
ATOM 692 C CA . GLU A 1 92 ? -18.359 16.115 30.881 1.00 95.56 92 GLU A CA 1
ATOM 693 C C . GLU A 1 92 ? -16.973 15.546 31.191 1.00 95.56 92 GLU A C 1
ATOM 695 O O . GLU A 1 92 ? -16.813 14.550 31.901 1.00 95.56 92 GLU A O 1
ATOM 700 N N . TRP A 1 93 ? -15.948 16.183 30.628 1.00 97.00 93 TRP A N 1
ATOM 701 C CA . TRP A 1 93 ? -14.570 15.814 30.919 1.00 97.00 93 TRP A CA 1
ATOM 702 C C . TRP A 1 93 ? -14.231 16.098 32.392 1.00 97.00 93 TRP A C 1
ATOM 704 O O . TRP A 1 93 ? -14.652 17.103 32.959 1.00 97.00 93 TRP A O 1
ATOM 714 N N . SER A 1 94 ? -13.445 15.214 33.005 1.00 96.81 94 SER A N 1
ATOM 715 C CA . SER A 1 94 ? -13.046 15.274 34.414 1.00 96.81 94 SER A CA 1
ATOM 716 C C . SER A 1 94 ? -11.694 14.584 34.616 1.00 96.81 94 SER A C 1
ATOM 718 O O . SER A 1 94 ? -11.169 13.937 33.707 1.00 96.81 94 SER A O 1
ATOM 720 N N . GLN A 1 95 ? -11.126 14.675 35.821 1.00 97.06 95 GLN A N 1
ATOM 721 C CA . GLN A 1 95 ? -9.855 14.015 36.138 1.00 97.06 95 GLN A CA 1
ATOM 722 C C . GLN A 1 95 ? -9.928 12.484 35.977 1.00 97.06 95 GLN A C 1
ATOM 724 O O . GLN A 1 95 ? -8.965 11.875 35.521 1.00 97.06 95 GLN A O 1
ATOM 729 N N . ALA A 1 96 ? -11.086 11.872 36.243 1.00 96.75 96 ALA A N 1
ATOM 730 C CA . ALA A 1 96 ? -11.294 10.436 36.038 1.00 96.75 96 ALA A CA 1
ATOM 731 C C . ALA A 1 96 ? -11.185 10.036 34.552 1.00 96.75 96 ALA A C 1
ATOM 733 O O . ALA A 1 96 ? -10.637 8.987 34.213 1.00 96.75 96 ALA A O 1
ATOM 734 N N . TRP A 1 97 ? -11.630 10.902 33.632 1.00 98.00 97 TRP A N 1
ATOM 735 C CA . TRP A 1 97 ? -11.400 10.702 32.197 1.00 98.00 97 TRP A CA 1
ATOM 736 C C . TRP A 1 97 ? -9.911 10.758 31.842 1.00 98.00 97 TRP A C 1
ATOM 738 O O . TRP A 1 97 ? -9.452 9.965 31.015 1.00 98.00 97 TRP A O 1
ATOM 748 N N . ALA A 1 98 ? -9.155 11.658 32.477 1.00 97.12 98 ALA A N 1
ATOM 749 C CA . ALA A 1 98 ? -7.710 11.752 32.290 1.00 97.12 98 ALA A CA 1
ATOM 750 C C . ALA A 1 98 ? -6.989 10.478 32.758 1.00 97.12 98 ALA A C 1
ATOM 752 O O . ALA A 1 98 ? -6.115 9.984 32.047 1.00 97.12 98 ALA A O 1
ATOM 753 N N . GLU A 1 99 ? -7.403 9.904 33.892 1.00 96.31 99 GLU A N 1
ATOM 754 C CA . GLU A 1 99 ? -6.890 8.624 34.406 1.00 96.31 99 GLU A CA 1
ATOM 755 C C . GLU A 1 99 ? -7.153 7.459 33.442 1.00 96.31 99 GLU A C 1
ATOM 757 O O . GLU A 1 99 ? -6.281 6.614 33.238 1.00 96.31 99 GLU A O 1
ATOM 762 N N . ALA A 1 100 ? -8.307 7.450 32.767 1.00 97.00 100 ALA A N 1
ATOM 763 C CA . ALA A 1 100 ? -8.616 6.475 31.719 1.00 97.00 100 ALA A CA 1
ATOM 764 C C . ALA A 1 100 ? -7.856 6.708 30.394 1.00 97.00 100 ALA A C 1
ATOM 766 O O . ALA A 1 100 ? -7.923 5.880 29.484 1.00 97.00 100 ALA A O 1
ATOM 767 N N . GLY A 1 101 ? -7.124 7.821 30.272 1.00 96.88 101 GLY A N 1
ATOM 768 C CA . GLY A 1 101 ? -6.278 8.146 29.123 1.00 96.88 101 GLY A CA 1
ATOM 769 C C . GLY A 1 101 ? -6.806 9.244 28.197 1.00 96.88 101 GLY A C 1
ATOM 770 O O . GLY A 1 101 ? -6.124 9.587 27.229 1.00 96.88 101 GLY A O 1
ATOM 771 N N . PHE A 1 102 ? -7.978 9.822 28.475 1.00 96.75 102 PHE A N 1
ATOM 772 C CA . PHE A 1 102 ? -8.550 10.922 27.693 1.00 96.75 102 PHE A CA 1
ATOM 773 C C . PHE A 1 102 ? -7.977 12.277 28.141 1.00 96.75 102 PHE A C 1
ATOM 775 O O . PHE A 1 102 ? -8.402 12.862 29.140 1.00 96.75 102 PHE A O 1
ATOM 782 N N . ALA A 1 103 ? -7.014 12.806 27.383 1.00 91.38 103 ALA A N 1
ATOM 783 C CA . ALA A 1 103 ? -6.374 14.086 27.686 1.00 91.38 103 ALA A CA 1
ATOM 784 C C . ALA A 1 103 ? -7.244 15.276 27.241 1.00 91.38 103 ALA A C 1
ATOM 786 O O . ALA A 1 103 ? -7.516 15.432 26.052 1.00 91.38 103 ALA A O 1
ATOM 787 N N . HIS A 1 104 ? -7.652 16.128 28.188 1.00 89.31 104 HIS A N 1
ATOM 788 C CA . HIS A 1 104 ? -8.396 17.389 27.990 1.00 89.31 104 HIS A CA 1
ATOM 789 C C . HIS A 1 104 ? -9.781 17.295 27.313 1.00 89.31 104 HIS A C 1
ATOM 791 O O . HIS A 1 104 ? -10.529 18.269 27.323 1.00 89.31 104 HIS A O 1
ATOM 797 N N . SER A 1 105 ? -10.134 16.160 26.702 1.00 93.88 105 SER A N 1
ATOM 798 C CA . SER A 1 105 ? -11.384 15.944 25.973 1.00 93.88 105 SER A CA 1
ATOM 799 C C . SER A 1 105 ? -11.727 14.456 25.883 1.00 93.88 105 SER A C 1
ATOM 801 O O . SER A 1 105 ? -10.840 13.609 25.823 1.00 93.88 105 SER A O 1
ATOM 803 N N . THR A 1 106 ? -13.022 14.132 25.817 1.00 94.75 106 THR A N 1
ATOM 804 C CA . THR A 1 106 ? -13.546 12.765 25.605 1.00 94.75 106 THR A CA 1
ATOM 805 C C . THR A 1 106 ? -13.786 12.441 24.122 1.00 94.75 106 THR A C 1
ATOM 807 O O . THR A 1 106 ? -14.446 11.456 23.766 1.00 94.75 106 THR A O 1
ATOM 810 N N . GLN A 1 107 ? -13.291 13.289 23.216 1.00 94.69 107 GLN A N 1
ATOM 811 C CA . GLN A 1 107 ? -13.401 13.057 21.781 1.00 94.69 107 GLN A CA 1
ATOM 812 C C . GLN A 1 107 ? -12.570 11.848 21.344 1.00 94.69 107 GLN A C 1
ATOM 814 O O . GLN A 1 107 ? -11.461 11.611 21.816 1.00 94.69 107 GLN A O 1
ATOM 819 N N . THR A 1 108 ? -13.120 11.079 20.405 1.00 94.25 108 THR A N 1
ATOM 820 C CA . THR A 1 108 ? -12.391 9.980 19.774 1.00 94.25 108 THR A CA 1
ATOM 821 C C . THR A 1 108 ? -11.337 10.569 18.834 1.00 94.25 108 THR A C 1
ATOM 823 O O . THR A 1 108 ? -11.712 11.345 17.952 1.00 94.25 108 THR A O 1
ATOM 826 N N . PRO A 1 109 ? -10.052 10.194 18.959 1.00 95.50 109 PRO A N 1
ATOM 827 C CA . PRO A 1 109 ? -9.002 10.776 18.134 1.00 95.50 109 PRO A CA 1
ATOM 828 C C . PRO A 1 109 ? -9.211 10.563 16.632 1.00 95.50 109 PRO A C 1
ATOM 830 O O . PRO A 1 109 ? -9.808 9.570 16.190 1.00 95.50 109 PRO A O 1
ATOM 833 N N . GLY A 1 110 ? -8.708 11.502 15.833 1.00 93.06 110 GLY A N 1
ATOM 834 C CA . GLY A 1 110 ? -8.861 11.496 14.377 1.00 93.06 110 GLY A CA 1
ATOM 835 C C . GLY A 1 110 ? -7.842 10.613 13.660 1.00 93.06 110 GLY A C 1
ATOM 836 O O . GLY A 1 110 ? -8.101 10.176 12.540 1.00 93.06 110 GLY A O 1
ATOM 837 N N . THR A 1 111 ? -6.705 10.327 14.298 1.00 95.06 111 THR A N 1
ATOM 838 C CA . THR A 1 111 ? -5.576 9.639 13.660 1.00 95.06 111 THR A CA 1
ATOM 839 C C . THR A 1 111 ? -5.323 8.248 14.248 1.00 95.06 111 THR A C 1
ATOM 841 O O . THR A 1 111 ? -5.650 7.970 15.402 1.00 95.06 111 THR A O 1
ATOM 844 N N . ALA A 1 112 ? -4.730 7.349 13.454 1.00 95.12 112 ALA A N 1
ATOM 845 C CA . ALA A 1 112 ? -4.382 6.003 13.916 1.00 95.12 112 ALA A CA 1
ATOM 846 C C . ALA A 1 112 ? -3.370 6.004 15.083 1.00 95.12 112 ALA A C 1
ATOM 848 O O . ALA A 1 112 ? -3.634 5.299 16.055 1.00 95.12 112 ALA A O 1
ATOM 849 N N . PRO A 1 113 ? -2.275 6.799 15.066 1.00 97.00 113 PRO A N 1
ATOM 850 C CA . PRO A 1 113 ? -1.328 6.850 16.184 1.00 97.00 113 PRO A CA 1
ATOM 851 C C . PRO A 1 113 ? -1.977 7.248 17.513 1.00 97.00 113 PRO A C 1
ATOM 853 O O . PRO A 1 113 ? -1.762 6.584 18.523 1.00 97.00 113 PRO A O 1
ATOM 856 N N . GLU A 1 114 ? -2.829 8.276 17.507 1.00 96.94 114 GLU A N 1
ATOM 857 C CA . GLU A 1 114 ? -3.536 8.717 18.715 1.00 96.94 114 GLU A CA 1
ATOM 858 C C . GLU A 1 114 ? -4.531 7.660 19.213 1.00 96.94 114 GLU A C 1
ATOM 860 O O . GLU A 1 114 ? -4.692 7.470 20.416 1.00 96.94 114 GLU A O 1
ATOM 865 N N . ARG A 1 115 ? -5.198 6.939 18.300 1.00 98.19 115 ARG A N 1
ATOM 866 C CA . ARG A 1 115 ? -6.088 5.828 18.672 1.00 98.19 115 ARG A CA 1
ATOM 867 C C . ARG A 1 115 ? -5.326 4.657 19.278 1.00 98.19 115 ARG A C 1
ATOM 869 O O . ARG A 1 115 ? -5.832 4.065 20.224 1.00 98.19 115 ARG A O 1
ATOM 876 N N . ILE A 1 116 ? -4.150 4.314 18.748 1.00 98.44 116 ILE A N 1
ATOM 877 C CA . ILE A 1 116 ? -3.290 3.252 19.295 1.00 98.44 116 ILE A CA 1
ATOM 878 C C . ILE A 1 116 ? -2.880 3.606 20.728 1.00 98.44 116 ILE A C 1
ATOM 880 O O . ILE A 1 116 ? -3.057 2.788 21.629 1.00 98.44 116 ILE A O 1
ATOM 884 N N . ASP A 1 117 ? -2.401 4.833 20.944 1.00 98.19 117 ASP A N 1
ATOM 885 C CA . ASP A 1 117 ? -2.011 5.320 22.271 1.00 98.19 117 ASP A CA 1
ATOM 886 C C . ASP A 1 117 ? -3.195 5.312 23.253 1.00 98.19 117 ASP A C 1
ATOM 888 O O . ASP A 1 117 ? -3.104 4.759 24.351 1.00 98.19 117 ASP A O 1
ATOM 892 N N . LEU A 1 118 ? -4.353 5.835 22.837 1.00 98.38 118 LEU A N 1
ATOM 893 C CA . LEU A 1 118 ? -5.553 5.831 23.671 1.00 98.38 118 LEU A CA 1
ATOM 894 C C . LEU A 1 118 ? -6.044 4.409 23.987 1.00 98.38 118 LEU A C 1
ATOM 896 O O . LEU A 1 118 ? -6.435 4.140 25.118 1.00 98.38 118 LEU A O 1
ATOM 900 N N . LEU A 1 119 ? -6.010 3.480 23.027 1.00 98.62 119 LEU A N 1
ATOM 901 C CA . LEU A 1 119 ? -6.375 2.079 23.267 1.00 98.62 119 LEU A CA 1
ATOM 902 C C . LEU A 1 119 ? -5.441 1.409 24.277 1.00 98.62 119 LEU A C 1
ATOM 904 O O . LEU A 1 119 ? -5.917 0.654 25.123 1.00 98.62 119 LEU A O 1
ATOM 908 N N . ALA A 1 120 ? -4.138 1.697 24.218 1.00 98.62 120 ALA A N 1
ATOM 909 C CA . ALA A 1 120 ? -3.175 1.188 25.188 1.00 98.62 120 ALA A CA 1
ATOM 910 C C . ALA A 1 120 ? -3.462 1.724 26.601 1.00 98.62 120 ALA A C 1
ATOM 912 O O . ALA A 1 120 ? -3.488 0.949 27.559 1.00 98.62 120 ALA A O 1
ATOM 913 N N . LYS A 1 121 ? -3.751 3.026 26.724 1.00 98.56 121 LYS A N 1
ATOM 914 C CA . LYS A 1 121 ? -4.128 3.658 27.999 1.00 98.56 121 LYS A CA 1
ATOM 915 C C . LYS A 1 121 ? -5.437 3.104 28.555 1.00 98.56 121 LYS A C 1
ATOM 917 O O . LYS A 1 121 ? -5.483 2.721 29.719 1.00 98.56 121 LYS A O 1
ATOM 922 N N . LEU A 1 122 ? -6.464 2.965 27.717 1.00 98.50 122 LEU A N 1
ATOM 923 C CA . LEU A 1 122 ? -7.738 2.369 28.120 1.00 98.50 122 LEU A CA 1
ATOM 924 C C . LEU A 1 122 ? -7.562 0.915 28.561 1.00 98.50 122 LEU A C 1
ATOM 926 O O . LEU A 1 122 ? -8.123 0.513 29.574 1.00 98.50 122 LEU A O 1
ATOM 930 N N . ALA A 1 123 ? -6.763 0.123 27.844 1.00 98.62 123 ALA A N 1
ATOM 931 C CA . ALA A 1 123 ? -6.481 -1.250 28.246 1.00 98.62 123 ALA A CA 1
ATOM 932 C C . ALA A 1 123 ? -5.773 -1.316 29.610 1.00 98.62 123 ALA A C 1
ATOM 934 O O . ALA A 1 123 ? -6.125 -2.153 30.440 1.00 98.62 123 ALA A O 1
ATOM 935 N N . ALA A 1 124 ? -4.812 -0.422 29.864 1.00 98.50 124 ALA A N 1
ATOM 936 C CA . ALA A 1 124 ? -4.159 -0.312 31.165 1.00 98.50 124 ALA A CA 1
ATOM 937 C C . ALA A 1 124 ? -5.149 0.088 32.271 1.00 98.50 124 ALA A C 1
ATOM 939 O O . ALA A 1 124 ? -5.132 -0.514 33.344 1.00 98.50 124 ALA A O 1
ATOM 940 N N . PHE A 1 125 ? -6.050 1.034 31.987 1.00 98.44 125 PHE A N 1
ATOM 941 C CA . PHE A 1 125 ? -7.104 1.455 32.905 1.00 98.44 125 PHE A CA 1
ATOM 942 C C . PHE A 1 125 ? -8.046 0.296 33.262 1.00 98.44 125 PHE A C 1
ATOM 944 O O . PHE A 1 125 ? -8.178 -0.041 34.433 1.00 98.44 125 PHE A O 1
ATOM 951 N N . PHE A 1 126 ? -8.644 -0.385 32.280 1.00 98.25 126 PHE A N 1
ATOM 952 C CA . PHE A 1 126 ? -9.560 -1.503 32.552 1.00 98.25 126 PHE A CA 1
ATOM 953 C C . PHE A 1 126 ? -8.869 -2.680 33.252 1.00 98.25 126 PHE A C 1
ATOM 955 O O . PHE A 1 126 ? -9.483 -3.354 34.073 1.00 98.25 126 PHE A O 1
ATOM 962 N N . LYS A 1 127 ? -7.567 -2.879 33.014 1.00 98.31 127 LYS A N 1
ATOM 963 C CA . LYS A 1 127 ? -6.772 -3.869 33.750 1.00 98.31 127 LYS A CA 1
ATOM 964 C C . LYS A 1 127 ? -6.610 -3.499 35.229 1.00 98.31 127 LYS A C 1
ATOM 966 O O . LYS A 1 127 ? -6.599 -4.391 36.073 1.00 98.31 127 LYS A O 1
ATOM 971 N N . ALA A 1 128 ? -6.449 -2.212 35.534 1.00 98.31 128 ALA A N 1
ATOM 972 C CA . ALA A 1 128 ? -6.366 -1.703 36.903 1.00 98.31 128 ALA A CA 1
ATOM 973 C C . ALA A 1 128 ? -7.742 -1.610 37.589 1.00 98.31 128 ALA A C 1
ATOM 975 O O . ALA A 1 128 ? -7.815 -1.701 38.813 1.00 98.31 128 ALA A O 1
ATOM 976 N N . HIS A 1 129 ? -8.822 -1.501 36.807 1.00 97.88 129 HIS A N 1
ATOM 977 C CA . HIS A 1 129 ? -10.206 -1.384 37.273 1.00 97.88 129 HIS A CA 1
ATOM 978 C C . HIS A 1 129 ? -11.120 -2.457 36.647 1.00 97.88 129 HIS A C 1
ATOM 980 O O . HIS A 1 129 ? -11.982 -2.130 35.822 1.00 97.88 129 HIS A O 1
ATOM 986 N N . PRO A 1 130 ? -10.968 -3.746 37.019 1.00 97.62 130 PRO A N 1
ATOM 987 C CA . PRO A 1 130 ? -11.743 -4.835 36.420 1.00 97.62 130 PRO A CA 1
ATOM 988 C C . PRO A 1 130 ? -13.255 -4.707 36.632 1.00 97.62 130 PRO A C 1
ATOM 990 O O . PRO A 1 130 ? -14.044 -5.203 35.835 1.00 97.62 130 PRO A O 1
ATOM 993 N N . ASP A 1 131 ? -13.678 -4.015 37.691 1.00 96.62 131 ASP A N 1
ATOM 994 C CA . ASP A 1 131 ? -15.084 -3.739 37.988 1.00 96.62 131 ASP A CA 1
ATOM 995 C C . ASP A 1 131 ? -15.742 -2.817 36.948 1.00 96.62 131 ASP A C 1
ATOM 997 O O . ASP A 1 131 ? -16.969 -2.769 36.865 1.00 96.62 131 ASP A O 1
ATOM 1001 N N . CYS A 1 132 ? -14.944 -2.082 36.168 1.00 96.44 132 CYS A N 1
ATOM 1002 C CA . CYS A 1 132 ? -15.402 -1.221 35.083 1.00 96.44 132 CYS A CA 1
ATOM 1003 C C . CYS A 1 132 ? -15.560 -1.965 33.747 1.00 96.44 132 CYS A C 1
ATOM 1005 O O . CYS A 1 132 ? -16.122 -1.396 32.811 1.00 96.44 132 CYS A O 1
ATOM 1007 N N . GLU A 1 133 ? -15.083 -3.207 33.629 1.00 96.88 133 GLU A N 1
ATOM 1008 C CA . GLU A 1 133 ? -15.192 -3.981 32.393 1.00 96.88 133 GLU A CA 1
ATOM 1009 C C . GLU A 1 133 ? -16.636 -4.414 32.098 1.00 96.88 133 GLU A C 1
ATOM 1011 O O . GLU A 1 133 ? -17.410 -4.774 32.984 1.00 96.88 133 GLU A O 1
ATOM 1016 N N . VAL A 1 134 ? -16.997 -4.429 30.812 1.00 96.69 134 VAL A N 1
ATOM 1017 C CA . VAL A 1 134 ? -18.306 -4.894 30.332 1.00 96.69 134 VAL A CA 1
ATOM 1018 C C . VAL A 1 134 ? -18.088 -5.866 29.178 1.00 96.69 134 VAL A C 1
ATOM 1020 O O . VAL A 1 134 ? -18.027 -5.484 28.005 1.00 96.69 134 VAL A O 1
ATOM 1023 N N . ALA A 1 135 ? -17.984 -7.154 29.519 1.00 94.06 135 ALA A N 1
ATOM 1024 C CA . ALA A 1 135 ? -17.680 -8.227 28.571 1.00 94.06 135 ALA A CA 1
ATOM 1025 C C . ALA A 1 135 ? -18.685 -8.315 27.408 1.00 94.06 135 ALA A C 1
ATOM 1027 O O . ALA A 1 135 ? -18.274 -8.468 26.260 1.00 94.06 135 ALA A O 1
ATOM 1028 N N . ASN A 1 136 ? -19.983 -8.130 27.680 1.00 92.50 136 ASN A N 1
ATOM 1029 C CA . ASN A 1 136 ? -21.043 -8.183 26.662 1.00 92.50 136 ASN A CA 1
ATOM 1030 C C . ASN A 1 136 ? -20.900 -7.105 25.572 1.00 92.50 136 ASN A C 1
ATOM 1032 O O . ASN A 1 136 ? -21.379 -7.298 24.458 1.00 92.50 136 ASN A O 1
ATOM 1036 N N . SER A 1 137 ? -20.222 -5.993 25.874 1.00 91.25 137 SER A N 1
ATOM 1037 C CA . SER A 1 137 ? -19.949 -4.902 24.926 1.00 91.25 137 SER A CA 1
ATOM 1038 C C . SER A 1 137 ? -18.538 -4.972 24.331 1.00 91.25 137 SER A C 1
ATOM 1040 O O . SER A 1 137 ? -18.126 -4.060 23.612 1.00 91.25 137 SER A O 1
ATOM 1042 N N . GLU A 1 138 ? -17.787 -6.038 24.632 1.00 94.38 138 GLU A N 1
ATOM 1043 C CA . GLU A 1 138 ? -16.369 -6.208 24.293 1.00 94.38 138 GLU A CA 1
ATOM 1044 C C . GLU A 1 138 ? -15.457 -5.111 24.887 1.00 94.38 138 GLU A C 1
ATOM 1046 O O . GLU A 1 138 ? -14.353 -4.882 24.394 1.00 94.38 138 GLU A O 1
ATOM 1051 N N . VAL A 1 139 ? -15.892 -4.439 25.961 1.00 97.44 139 VAL A N 1
ATOM 1052 C CA . VAL A 1 139 ? -15.116 -3.408 26.669 1.00 97.44 139 VAL A CA 1
ATOM 1053 C C . VAL A 1 139 ? -14.355 -4.079 27.809 1.00 97.44 139 VAL A C 1
ATOM 1055 O O . VAL A 1 139 ? -14.811 -4.127 28.947 1.00 97.44 139 VAL A O 1
ATOM 1058 N N . THR A 1 140 ? -13.211 -4.668 27.469 1.00 98.38 140 THR A N 1
ATOM 1059 C CA . THR A 1 140 ? -12.290 -5.328 28.411 1.00 98.38 140 THR A CA 1
ATOM 1060 C C . THR A 1 140 ? -10.858 -4.940 28.064 1.00 98.38 140 THR A C 1
ATOM 1062 O O . THR A 1 140 ? -10.570 -4.617 26.903 1.00 98.38 140 THR A O 1
ATOM 1065 N N . ALA A 1 141 ? -9.940 -5.024 29.026 1.00 98.38 141 ALA A N 1
ATOM 1066 C CA . ALA A 1 141 ? -8.526 -4.754 28.794 1.00 98.38 141 ALA A CA 1
ATOM 1067 C C . ALA A 1 141 ? -7.965 -5.609 27.645 1.00 98.38 141 ALA A C 1
ATOM 1069 O O . ALA A 1 141 ? -7.322 -5.090 26.733 1.00 98.38 141 ALA A O 1
ATOM 1070 N N . ALA A 1 142 ? -8.284 -6.908 27.638 1.00 98.19 142 ALA A N 1
ATOM 1071 C CA . ALA A 1 142 ? -7.812 -7.848 26.625 1.00 98.19 142 ALA A CA 1
ATOM 1072 C C . ALA A 1 142 ? -8.294 -7.491 25.208 1.00 98.19 142 ALA A C 1
ATOM 1074 O O . ALA A 1 142 ? -7.505 -7.511 24.260 1.00 98.19 142 ALA A O 1
ATOM 1075 N N . GLN A 1 143 ? -9.573 -7.131 25.049 1.00 98.31 143 GLN A N 1
ATOM 1076 C CA . GLN A 1 143 ? -10.109 -6.747 23.740 1.00 98.31 143 GLN A CA 1
ATOM 1077 C C . GLN A 1 143 ? -9.521 -5.423 23.252 1.00 98.31 143 GLN A C 1
ATOM 1079 O O . GLN A 1 143 ? -9.171 -5.309 22.078 1.00 98.31 143 GLN A O 1
ATOM 1084 N N . LEU A 1 144 ? -9.347 -4.438 24.135 1.00 98.44 144 LEU A N 1
ATOM 1085 C CA . LEU A 1 144 ? -8.748 -3.153 23.774 1.00 98.44 144 LEU A CA 1
ATOM 1086 C C . LEU A 1 144 ? -7.282 -3.305 23.362 1.00 98.44 144 LEU A C 1
ATOM 1088 O O . LEU A 1 144 ? -6.894 -2.774 22.321 1.00 98.44 144 LEU A O 1
ATOM 1092 N N . SER A 1 145 ? -6.496 -4.100 24.099 1.00 98.50 145 SER A N 1
ATOM 1093 C CA . SER A 1 145 ? -5.127 -4.451 23.702 1.00 98.50 145 SER A CA 1
ATOM 1094 C C . SER A 1 145 ? -5.092 -5.129 22.333 1.00 98.50 145 SER A C 1
ATOM 1096 O O . SER A 1 145 ? -4.280 -4.756 21.488 1.00 98.50 145 SER A O 1
ATOM 1098 N N . LYS A 1 146 ? -6.007 -6.074 22.076 1.00 98.38 146 LYS A N 1
ATOM 1099 C CA . LYS A 1 146 ? -6.119 -6.741 20.774 1.00 98.38 146 LYS A CA 1
ATOM 1100 C C . LYS A 1 146 ? -6.409 -5.747 19.645 1.00 98.38 146 LYS A C 1
ATOM 1102 O O . LYS A 1 146 ? -5.723 -5.777 18.629 1.00 98.38 146 LYS A O 1
ATOM 1107 N N . ARG A 1 147 ? -7.381 -4.841 19.815 1.00 98.25 147 ARG A N 1
ATOM 1108 C CA . ARG A 1 147 ? -7.695 -3.816 18.799 1.00 98.25 147 ARG A CA 1
ATOM 1109 C C . ARG A 1 147 ? -6.546 -2.833 18.585 1.00 98.25 147 ARG A C 1
ATOM 1111 O O . ARG A 1 147 ? -6.315 -2.423 17.451 1.00 98.25 147 ARG A O 1
ATOM 1118 N N . GLY A 1 148 ? -5.826 -2.477 19.650 1.00 98.31 148 GLY A N 1
ATOM 1119 C CA . GLY A 1 148 ? -4.626 -1.644 19.569 1.00 98.31 148 GLY A CA 1
ATOM 1120 C C . GLY A 1 148 ? -3.540 -2.301 18.718 1.00 98.31 148 GLY A C 1
ATOM 1121 O O . GLY A 1 148 ? -3.037 -1.674 17.789 1.00 98.31 148 GLY A O 1
ATOM 1122 N N . ALA A 1 149 ? -3.254 -3.582 18.970 1.00 98.50 149 ALA A N 1
ATOM 1123 C CA . ALA A 1 149 ? -2.285 -4.361 18.202 1.00 98.50 149 ALA A CA 1
ATOM 1124 C C . ALA A 1 149 ? -2.695 -4.523 16.726 1.00 98.50 149 ALA A C 1
ATOM 1126 O O . ALA A 1 149 ? -1.884 -4.259 15.841 1.00 98.50 149 ALA A O 1
ATOM 1127 N N . GLU A 1 150 ? -3.961 -4.867 16.452 1.00 98.12 150 GLU A N 1
ATOM 1128 C CA . GLU A 1 150 ? -4.500 -4.977 15.084 1.00 98.12 150 GLU A CA 1
ATOM 1129 C C . GLU A 1 150 ? -4.345 -3.657 14.300 1.00 98.12 150 GLU A C 1
ATOM 1131 O O . GLU A 1 150 ? -3.965 -3.661 13.127 1.00 98.12 150 GLU A O 1
ATOM 1136 N N . LEU A 1 151 ? -4.624 -2.511 14.936 1.00 98.44 151 LEU A N 1
ATOM 1137 C CA . LEU A 1 151 ? -4.453 -1.198 14.310 1.00 98.44 151 LEU A CA 1
ATOM 1138 C C . LEU A 1 151 ? -2.978 -0.841 14.108 1.00 98.44 151 LEU A C 1
ATOM 1140 O O . LEU A 1 151 ? -2.621 -0.325 13.048 1.00 98.44 151 LEU A O 1
ATOM 1144 N N . GLN A 1 152 ? -2.127 -1.116 15.095 1.00 98.44 152 GLN A N 1
ATOM 1145 C CA . GLN A 1 152 ? -0.695 -0.851 15.013 1.00 98.44 152 GLN A CA 1
ATOM 1146 C C . GLN A 1 152 ? -0.041 -1.633 13.873 1.00 98.44 152 GLN A C 1
ATOM 1148 O O . GLN A 1 152 ? 0.696 -1.045 13.082 1.00 98.44 152 GLN A O 1
ATOM 1153 N N . GLU A 1 153 ? -0.347 -2.924 13.748 1.00 97.94 153 GLU A N 1
ATOM 1154 C CA . GLU A 1 153 ? 0.152 -3.774 12.667 1.00 97.94 153 GLU A CA 1
ATOM 1155 C C . GLU A 1 153 ? -0.310 -3.260 11.298 1.00 97.94 153 GLU A C 1
ATOM 1157 O O . GLU A 1 153 ? 0.506 -3.033 10.403 1.00 97.94 153 GLU A O 1
ATOM 1162 N N . ALA A 1 154 ? -1.609 -2.988 11.135 1.00 97.12 154 ALA A N 1
ATOM 1163 C CA . ALA A 1 154 ? -2.139 -2.493 9.868 1.00 97.12 154 ALA A CA 1
ATOM 1164 C C . ALA A 1 154 ? -1.549 -1.123 9.478 1.00 97.12 154 ALA A C 1
ATOM 1166 O O . ALA A 1 154 ? -1.278 -0.869 8.301 1.00 97.12 154 ALA A O 1
ATOM 1167 N N . PHE A 1 155 ? -1.330 -0.240 10.457 1.00 96.88 155 PHE A N 1
ATOM 1168 C CA . PHE A 1 155 ? -0.706 1.064 10.243 1.00 96.88 155 PHE A CA 1
ATOM 1169 C C . PHE A 1 155 ? 0.769 0.932 9.852 1.00 96.88 155 PHE A C 1
ATOM 1171 O O . PHE A 1 155 ? 1.216 1.583 8.907 1.00 96.88 155 PHE A O 1
ATOM 1178 N N . HIS A 1 156 ? 1.513 0.056 10.529 1.00 95.88 156 HIS A N 1
ATOM 1179 C CA . HIS A 1 156 ? 2.903 -0.241 10.200 1.00 95.88 156 HIS A CA 1
ATOM 1180 C C . HIS A 1 156 ? 3.037 -0.791 8.776 1.00 95.88 156 HIS A C 1
ATOM 1182 O O . HIS A 1 156 ? 3.757 -0.201 7.971 1.00 95.88 156 HIS A O 1
ATOM 1188 N N . ASN A 1 157 ? 2.247 -1.811 8.426 1.00 93.06 157 ASN A N 1
ATOM 1189 C CA . ASN A 1 157 ? 2.227 -2.407 7.088 1.00 93.06 157 ASN A CA 1
ATOM 1190 C C . ASN A 1 157 ? 1.907 -1.367 6.004 1.00 93.06 157 ASN A C 1
ATOM 1192 O O . ASN A 1 157 ? 2.518 -1.362 4.936 1.00 93.06 157 ASN A O 1
ATOM 1196 N N . SER A 1 158 ? 0.980 -0.442 6.278 1.00 92.12 158 SER A N 1
ATOM 1197 C CA . SER A 1 158 ? 0.682 0.668 5.367 1.00 92.12 158 SER A CA 1
ATOM 1198 C C . SER A 1 158 ? 1.877 1.599 5.163 1.00 92.12 158 SER A C 1
ATOM 1200 O O . SER A 1 158 ? 2.139 2.016 4.036 1.00 92.12 158 SER A O 1
ATOM 1202 N N . ASN A 1 159 ? 2.613 1.930 6.223 1.00 90.31 159 ASN A N 1
ATOM 1203 C CA . ASN A 1 159 ? 3.771 2.819 6.131 1.00 90.31 159 ASN A CA 1
ATOM 1204 C C . ASN A 1 159 ? 4.959 2.154 5.431 1.00 90.31 159 ASN A C 1
ATOM 1206 O O . ASN A 1 159 ? 5.600 2.782 4.588 1.00 90.31 159 ASN A O 1
ATOM 1210 N N . GLU A 1 160 ? 5.248 0.893 5.751 1.00 88.25 160 GLU A N 1
ATOM 1211 C CA . GLU A 1 160 ? 6.284 0.115 5.067 1.00 88.25 160 GLU A CA 1
ATOM 1212 C C . GLU A 1 160 ? 5.998 0.011 3.573 1.00 88.25 160 GLU A C 1
ATOM 1214 O O . GLU A 1 160 ? 6.884 0.225 2.746 1.00 88.25 160 GLU A O 1
ATOM 1219 N N . HIS A 1 161 ? 4.735 -0.226 3.223 1.00 86.75 161 HIS A N 1
ATOM 1220 C CA . HIS A 1 161 ? 4.307 -0.284 1.840 1.00 86.75 161 HIS A CA 1
ATOM 1221 C C . HIS A 1 161 ? 4.505 1.042 1.099 1.00 86.75 161 HIS A C 1
ATOM 1223 O O . HIS A 1 161 ? 5.086 1.058 0.012 1.00 86.75 161 HIS A O 1
ATOM 1229 N N . SER A 1 162 ? 4.071 2.159 1.691 1.00 85.62 162 SER A N 1
ATOM 1230 C CA . SER A 1 162 ? 4.274 3.495 1.117 1.00 85.62 162 SER A CA 1
ATOM 1231 C C . SER A 1 162 ? 5.759 3.800 0.900 1.00 85.62 162 SER A C 1
ATOM 1233 O O . SER A 1 162 ? 6.135 4.316 -0.152 1.00 85.62 162 SER A O 1
ATOM 1235 N N . ARG A 1 163 ? 6.626 3.429 1.852 1.00 85.44 163 ARG A N 1
ATOM 1236 C CA . ARG A 1 163 ? 8.084 3.591 1.724 1.00 85.44 163 ARG A CA 1
ATOM 1237 C C . ARG A 1 163 ? 8.659 2.736 0.600 1.00 85.44 163 ARG A C 1
ATOM 1239 O O . ARG A 1 163 ? 9.399 3.255 -0.232 1.00 85.44 163 ARG A O 1
ATOM 1246 N N . ALA A 1 164 ? 8.304 1.452 0.554 1.00 85.19 164 ALA A N 1
ATOM 1247 C CA . ALA A 1 164 ? 8.757 0.535 -0.488 1.00 85.19 164 ALA A CA 1
ATOM 1248 C C . ALA A 1 164 ? 8.340 1.021 -1.884 1.00 85.19 164 ALA A C 1
ATOM 1250 O O . ALA A 1 164 ? 9.149 0.992 -2.811 1.00 85.19 164 ALA A O 1
ATOM 1251 N N . TRP A 1 165 ? 7.117 1.542 -2.021 1.00 84.69 165 TRP A N 1
ATOM 1252 C CA . TRP A 1 165 ? 6.654 2.129 -3.273 1.00 84.69 165 TRP A CA 1
ATOM 1253 C C . TRP A 1 165 ? 7.460 3.364 -3.676 1.00 84.69 165 TRP A C 1
ATOM 1255 O O . TRP A 1 165 ? 7.934 3.426 -4.809 1.00 84.69 165 TRP A O 1
ATOM 1265 N N . SER A 1 166 ? 7.661 4.322 -2.766 1.00 83.88 166 SER A N 1
ATOM 1266 C CA . SER A 1 166 ? 8.449 5.530 -3.046 1.00 83.88 166 SER A CA 1
ATOM 1267 C C . SER A 1 166 ? 9.885 5.199 -3.470 1.00 83.88 166 SER A C 1
ATOM 1269 O O . SER A 1 166 ? 10.393 5.789 -4.425 1.00 83.88 166 SER A O 1
ATOM 1271 N N . ILE A 1 167 ? 10.516 4.215 -2.818 1.00 82.81 167 ILE A N 1
ATOM 1272 C CA . ILE A 1 167 ? 11.844 3.701 -3.194 1.00 82.81 167 ILE A CA 1
ATOM 1273 C C . ILE A 1 167 ? 11.812 3.041 -4.579 1.00 82.81 167 ILE A C 1
ATOM 1275 O O . ILE A 1 167 ? 12.709 3.270 -5.390 1.00 82.81 167 ILE A O 1
ATOM 1279 N N . GLY A 1 168 ? 10.778 2.254 -4.886 1.00 85.06 168 GLY A N 1
ATOM 1280 C CA . GLY A 1 168 ? 10.614 1.632 -6.200 1.00 85.06 168 GLY A CA 1
ATOM 1281 C C . GLY A 1 168 ? 10.440 2.663 -7.319 1.00 85.06 168 GLY A C 1
ATOM 1282 O O . GLY A 1 168 ? 11.071 2.555 -8.367 1.00 85.06 168 GLY A O 1
ATOM 1283 N N . VAL A 1 169 ? 9.642 3.713 -7.091 1.00 85.19 169 VAL A N 1
ATOM 1284 C CA . VAL A 1 169 ? 9.436 4.811 -8.053 1.00 85.19 169 VAL A CA 1
ATOM 1285 C C . VAL A 1 169 ? 10.738 5.558 -8.338 1.00 85.19 169 VAL A C 1
ATOM 1287 O O . VAL A 1 169 ? 11.052 5.809 -9.507 1.00 85.19 169 VAL A O 1
ATOM 1290 N N . SER A 1 170 ? 11.498 5.917 -7.300 1.00 85.69 170 SER A N 1
ATOM 1291 C CA . SER A 1 170 ? 12.764 6.638 -7.471 1.00 85.69 170 SER A CA 1
ATOM 1292 C C . SER A 1 170 ? 13.822 5.767 -8.152 1.00 85.69 170 SER A C 1
ATOM 1294 O O . SER A 1 170 ? 14.453 6.220 -9.108 1.00 85.69 170 SER A O 1
ATOM 1296 N N . SER A 1 171 ? 13.945 4.498 -7.750 1.00 86.31 171 SER A N 1
ATOM 1297 C CA . SER A 1 171 ? 14.882 3.536 -8.345 1.00 86.31 171 SER A CA 1
ATOM 1298 C C . SER A 1 171 ? 14.577 3.286 -9.822 1.00 86.31 171 SER A C 1
ATOM 1300 O O . SER A 1 171 ? 15.475 3.348 -10.661 1.00 86.31 171 SER A O 1
ATOM 1302 N N . ARG A 1 172 ? 13.297 3.098 -10.171 1.00 88.75 172 ARG A N 1
ATOM 1303 C CA . ARG A 1 172 ? 12.850 2.908 -11.559 1.00 88.75 172 ARG A CA 1
ATOM 1304 C C . ARG A 1 172 ? 13.098 4.150 -12.419 1.00 88.75 172 ARG A C 1
ATOM 1306 O O . ARG A 1 172 ? 13.537 4.032 -13.562 1.00 88.75 172 ARG A O 1
ATOM 1313 N N . SER A 1 173 ? 12.864 5.343 -11.868 1.00 89.06 173 SER A N 1
ATOM 1314 C CA . SER A 1 173 ? 13.129 6.612 -12.564 1.00 89.06 173 SER A CA 1
ATOM 1315 C C . SER A 1 173 ? 14.622 6.790 -12.854 1.00 89.06 173 SER A C 1
ATOM 1317 O O . SER A 1 173 ? 14.995 7.048 -13.998 1.00 89.06 173 SER A O 1
ATOM 1319 N N . LEU A 1 174 ? 15.474 6.561 -11.849 1.00 89.88 174 LEU A N 1
ATOM 1320 C CA . LEU A 1 174 ? 16.928 6.641 -11.983 1.00 89.88 174 LEU A CA 1
ATOM 1321 C C . LEU A 1 174 ? 17.474 5.609 -12.984 1.00 89.88 174 LEU A C 1
ATOM 1323 O O . LEU A 1 174 ? 18.310 5.946 -13.823 1.00 89.88 174 LEU A O 1
ATOM 1327 N N . ALA A 1 175 ? 16.986 4.365 -12.943 1.00 92.19 175 ALA A N 1
ATOM 1328 C CA . ALA A 1 175 ? 17.368 3.331 -13.907 1.00 92.19 175 ALA A CA 1
ATOM 1329 C C . ALA A 1 175 ? 16.974 3.715 -15.345 1.00 92.19 175 ALA A C 1
ATOM 1331 O O . ALA A 1 175 ? 17.766 3.564 -16.275 1.00 92.19 175 ALA A O 1
ATOM 1332 N N . GLY A 1 176 ? 15.785 4.298 -15.530 1.00 93.75 176 GLY A N 1
ATOM 1333 C CA . GLY A 1 176 ? 15.346 4.823 -16.822 1.00 93.75 176 GLY A CA 1
ATOM 1334 C C . GLY A 1 176 ? 16.199 5.985 -17.338 1.00 93.75 176 GLY A C 1
ATOM 1335 O O . GLY A 1 176 ? 16.475 6.067 -18.536 1.00 93.75 176 GLY A O 1
ATOM 1336 N N . GLU A 1 177 ? 16.643 6.883 -16.458 1.00 94.12 177 GLU A N 1
ATOM 1337 C CA . GLU A 1 177 ? 17.573 7.961 -16.813 1.00 94.12 177 GLU A CA 1
ATOM 1338 C C . GLU A 1 177 ? 18.939 7.418 -17.241 1.00 94.12 177 GLU A C 1
ATOM 1340 O O . GLU A 1 177 ? 19.451 7.828 -18.285 1.00 94.12 177 GLU A O 1
ATOM 1345 N N . ARG A 1 178 ? 19.484 6.441 -16.506 1.00 94.31 178 ARG A N 1
ATOM 1346 C CA . ARG A 1 178 ? 20.737 5.755 -16.866 1.00 94.31 178 ARG A CA 1
ATOM 1347 C C . ARG A 1 178 ? 20.638 5.057 -18.218 1.00 94.31 178 ARG A C 1
ATOM 1349 O O . ARG A 1 178 ? 21.504 5.257 -19.066 1.00 94.31 178 ARG A O 1
ATOM 1356 N N . LEU A 1 179 ? 19.552 4.318 -18.457 1.00 96.12 179 LEU A N 1
ATOM 1357 C CA . LEU A 1 179 ? 19.313 3.666 -19.743 1.00 96.12 179 LEU A CA 1
ATOM 1358 C C . LEU A 1 179 ? 19.223 4.691 -20.879 1.00 96.12 179 LEU A C 1
ATOM 1360 O O . LEU A 1 179 ? 19.819 4.500 -21.936 1.00 96.12 179 LEU A O 1
ATOM 1364 N N . ARG A 1 180 ? 18.528 5.814 -20.664 1.00 95.75 180 ARG A N 1
ATOM 1365 C CA . ARG A 1 180 ? 18.433 6.884 -21.663 1.00 95.75 180 ARG A CA 1
ATOM 1366 C C . ARG A 1 180 ? 19.800 7.490 -21.974 1.00 95.75 180 ARG A C 1
ATOM 1368 O O . ARG A 1 180 ? 20.105 7.669 -23.150 1.00 95.75 180 ARG A O 1
ATOM 1375 N N . ALA A 1 181 ? 20.612 7.769 -20.958 1.00 95.31 181 ALA A N 1
ATOM 1376 C CA . ALA A 1 181 ? 21.967 8.281 -21.140 1.00 95.31 181 ALA A CA 1
ATOM 1377 C C . ALA A 1 181 ? 22.851 7.286 -21.916 1.00 95.31 181 ALA A C 1
ATOM 1379 O O . ALA A 1 181 ? 23.529 7.680 -22.864 1.00 95.31 181 ALA A O 1
ATOM 1380 N N . ALA A 1 182 ? 22.779 5.991 -21.589 1.00 95.50 182 ALA A N 1
ATOM 1381 C CA . ALA A 1 182 ? 23.510 4.942 -22.302 1.00 95.50 182 ALA A CA 1
ATOM 1382 C C . ALA A 1 182 ? 23.095 4.847 -23.783 1.00 95.50 182 ALA A C 1
ATOM 1384 O O . ALA A 1 182 ? 23.944 4.760 -24.671 1.00 95.50 182 ALA A O 1
ATOM 1385 N N . LEU A 1 183 ? 21.792 4.935 -24.074 1.00 95.25 183 LEU A N 1
ATOM 1386 C CA . LEU A 1 183 ? 21.283 4.923 -25.448 1.00 95.25 183 LEU A CA 1
ATOM 1387 C C . LEU A 1 183 ? 21.659 6.187 -26.231 1.00 95.25 183 LEU A C 1
ATOM 1389 O O . LEU A 1 183 ? 21.942 6.093 -27.423 1.00 95.25 183 LEU A O 1
ATOM 1393 N N . GLN A 1 184 ? 21.700 7.355 -25.583 1.00 94.88 184 GLN A N 1
ATOM 1394 C CA . GLN A 1 184 ? 22.195 8.590 -26.205 1.00 94.88 184 GLN A CA 1
ATOM 1395 C C . GLN A 1 184 ? 23.681 8.489 -26.556 1.00 94.88 184 GLN A C 1
ATOM 1397 O O . GLN A 1 184 ? 24.069 8.909 -27.643 1.00 94.88 184 GLN A O 1
ATOM 1402 N N . ALA A 1 185 ? 24.494 7.901 -25.674 1.00 94.62 185 ALA A N 1
ATOM 1403 C CA . ALA A 1 185 ? 25.910 7.677 -25.941 1.00 94.62 185 ALA A CA 1
ATOM 1404 C C . ALA A 1 185 ? 26.118 6.751 -27.152 1.00 94.62 185 ALA A C 1
ATOM 1406 O O . ALA A 1 185 ? 26.921 7.057 -28.027 1.00 94.62 185 ALA A O 1
ATOM 1407 N N . ILE A 1 186 ? 25.346 5.663 -27.256 1.00 94.69 186 ILE A N 1
ATOM 1408 C CA . ILE A 1 186 ? 25.402 4.773 -28.426 1.00 94.69 186 ILE A CA 1
ATOM 1409 C C . ILE A 1 186 ? 24.952 5.479 -29.695 1.00 94.69 186 ILE A C 1
ATOM 1411 O O . ILE A 1 186 ? 25.603 5.325 -30.721 1.00 94.69 186 ILE A O 1
ATOM 1415 N N . LEU A 1 187 ? 23.866 6.252 -29.640 1.00 93.69 187 LEU A N 1
ATOM 1416 C CA . LEU A 1 187 ? 23.392 6.992 -30.804 1.00 93.69 187 LEU A CA 1
ATOM 1417 C C . LEU A 1 187 ? 24.476 7.947 -31.325 1.00 93.69 187 LEU A C 1
ATOM 1419 O O . LEU A 1 187 ? 24.727 7.968 -32.524 1.00 93.69 187 LEU A O 1
ATOM 1423 N N . ALA A 1 188 ? 25.162 8.665 -30.431 1.00 93.88 188 ALA A N 1
ATOM 1424 C CA . ALA A 1 188 ? 26.247 9.570 -30.804 1.00 93.88 188 ALA A CA 1
ATOM 1425 C C . ALA A 1 188 ? 27.440 8.844 -31.455 1.00 93.88 188 ALA A C 1
ATOM 1427 O O . ALA A 1 188 ? 28.070 9.389 -32.356 1.00 93.88 188 ALA A O 1
ATOM 1428 N N . GLU A 1 189 ? 27.758 7.622 -31.023 1.00 95.25 189 GLU A N 1
ATOM 1429 C CA . GLU A 1 189 ? 28.813 6.811 -31.647 1.00 95.25 189 GLU A CA 1
ATOM 1430 C C . GLU A 1 189 ? 28.363 6.189 -32.979 1.00 95.25 189 GLU A C 1
ATOM 1432 O O . GLU A 1 189 ? 29.131 6.160 -33.940 1.00 95.25 189 GLU A O 1
ATOM 1437 N N . LEU A 1 190 ? 27.101 5.761 -33.087 1.00 93.44 190 LEU A N 1
ATOM 1438 C CA . LEU A 1 190 ? 26.528 5.263 -34.341 1.00 93.44 190 LEU A CA 1
ATOM 1439 C C . LEU A 1 190 ? 26.450 6.359 -35.409 1.00 93.44 190 LEU A C 1
ATOM 1441 O O . LEU A 1 190 ? 26.791 6.092 -36.555 1.00 93.44 190 LEU A O 1
ATOM 1445 N N . GLU A 1 191 ? 26.073 7.588 -35.046 1.00 93.38 191 GLU A N 1
ATOM 1446 C CA . GLU A 1 191 ? 26.033 8.737 -35.966 1.00 93.38 191 GLU A CA 1
ATOM 1447 C C . GLU A 1 191 ? 27.421 9.092 -36.533 1.00 93.38 191 GLU A C 1
ATOM 1449 O O . GLU A 1 191 ? 27.513 9.614 -37.642 1.00 93.38 191 GLU A O 1
ATOM 1454 N N . LYS A 1 192 ? 28.510 8.778 -35.815 1.00 94.44 192 LYS A N 1
ATOM 1455 C CA . LYS A 1 192 ? 29.886 8.926 -36.325 1.00 94.44 192 LYS A CA 1
ATOM 1456 C C . LYS A 1 192 ? 30.294 7.780 -37.251 1.00 94.44 192 LYS A C 1
ATOM 1458 O O . LYS A 1 192 ? 31.057 7.999 -38.187 1.00 94.44 192 LYS A O 1
ATOM 1463 N N . ALA A 1 193 ? 29.838 6.561 -36.961 1.00 95.00 193 ALA A N 1
ATOM 1464 C CA . ALA A 1 193 ? 30.266 5.347 -37.656 1.00 95.00 193 ALA A CA 1
ATOM 1465 C C . ALA A 1 193 ? 29.431 5.016 -38.906 1.00 95.00 193 ALA A C 1
ATOM 1467 O O . ALA A 1 193 ? 29.926 4.337 -39.806 1.00 95.00 193 ALA A O 1
ATOM 1468 N N . LEU A 1 194 ? 28.171 5.456 -38.963 1.00 92.56 194 LEU A N 1
ATOM 1469 C CA . LEU A 1 194 ? 27.212 5.114 -40.014 1.00 92.56 194 LEU A CA 1
ATOM 1470 C C . LEU A 1 194 ? 26.644 6.378 -40.674 1.00 92.56 194 LEU A C 1
ATOM 1472 O O . LEU A 1 194 ? 26.153 7.265 -39.972 1.00 92.56 194 LEU A O 1
ATOM 1476 N N . PRO A 1 195 ? 26.605 6.456 -42.017 1.00 91.06 195 PRO A N 1
ATOM 1477 C CA . PRO A 1 195 ? 25.862 7.510 -42.693 1.00 91.06 195 PRO A CA 1
ATOM 1478 C C . PRO A 1 195 ? 24.353 7.366 -42.432 1.00 91.06 195 PRO A C 1
ATOM 1480 O O . PRO A 1 195 ? 23.843 6.271 -42.188 1.00 91.06 195 PRO A O 1
ATOM 1483 N N . ALA A 1 196 ? 23.609 8.471 -42.522 1.00 87.38 196 ALA A N 1
ATOM 1484 C CA . ALA A 1 196 ? 22.172 8.502 -42.216 1.00 87.38 196 ALA A CA 1
ATOM 1485 C C . ALA A 1 196 ? 21.314 7.569 -43.101 1.00 87.38 196 ALA A C 1
ATOM 1487 O O . ALA A 1 196 ? 20.240 7.144 -42.684 1.00 87.38 196 ALA A O 1
ATOM 1488 N N . SER A 1 197 ? 21.781 7.241 -44.310 1.00 86.50 197 SER A N 1
ATOM 1489 C CA . SER A 1 197 ? 21.106 6.353 -45.266 1.00 86.50 197 SER A CA 1
ATOM 1490 C C . SER A 1 197 ? 21.518 4.878 -45.156 1.00 86.50 197 SER A C 1
ATOM 1492 O O . SER A 1 197 ? 21.101 4.072 -45.988 1.00 86.50 197 SER A O 1
ATOM 1494 N N . ASP A 1 198 ? 22.334 4.501 -44.166 1.00 89.94 198 ASP A N 1
ATOM 1495 C CA . ASP A 1 198 ? 22.816 3.123 -44.045 1.00 89.94 198 ASP A CA 1
ATOM 1496 C C . ASP A 1 198 ? 21.675 2.148 -43.670 1.00 89.94 198 ASP A C 1
ATOM 1498 O O . ASP A 1 198 ? 20.991 2.347 -42.659 1.00 89.94 198 ASP A O 1
ATOM 1502 N N . PRO A 1 199 ? 21.460 1.051 -44.422 1.00 89.19 199 PRO A N 1
ATOM 1503 C CA . PRO A 1 199 ? 20.414 0.076 -44.109 1.00 89.19 199 PRO A CA 1
ATOM 1504 C C . PRO A 1 199 ? 20.592 -0.597 -42.737 1.00 89.19 199 PRO A C 1
ATOM 1506 O O . PRO A 1 199 ? 19.614 -1.081 -42.158 1.00 89.19 199 PRO A O 1
ATOM 1509 N N . ARG A 1 200 ? 21.807 -0.607 -42.173 1.00 89.00 200 ARG A N 1
ATOM 1510 C CA . ARG A 1 200 ? 22.108 -1.190 -40.855 1.00 89.00 200 ARG A CA 1
ATOM 1511 C C . ARG A 1 200 ? 21.426 -0.459 -39.702 1.00 89.00 200 ARG A C 1
ATOM 1513 O O . ARG A 1 200 ? 21.251 -1.063 -38.648 1.00 89.00 200 ARG A O 1
ATOM 1520 N N . TRP A 1 201 ? 20.962 0.780 -39.888 1.00 87.44 201 TRP A N 1
ATOM 1521 C CA . TRP A 1 201 ? 20.152 1.479 -38.880 1.00 87.44 201 TRP A CA 1
ATOM 1522 C C . TRP A 1 201 ? 18.879 0.709 -38.486 1.00 87.44 201 TRP A C 1
ATOM 1524 O O . TRP A 1 201 ? 18.413 0.817 -37.348 1.00 87.44 201 TRP A O 1
ATOM 1534 N N . SER A 1 202 ? 18.340 -0.115 -39.392 1.00 87.06 202 SER A N 1
ATOM 1535 C CA . SER A 1 202 ? 17.178 -0.972 -39.121 1.00 87.06 202 SER A CA 1
ATOM 1536 C C . SER A 1 202 ? 17.445 -2.027 -38.038 1.00 87.06 202 SER A C 1
ATOM 1538 O O . SER A 1 202 ? 16.552 -2.328 -37.246 1.00 87.06 202 SER A O 1
ATOM 1540 N N . ALA A 1 203 ? 18.681 -2.527 -37.928 1.00 87.06 203 ALA A N 1
ATOM 1541 C CA . ALA A 1 203 ? 19.059 -3.554 -36.956 1.00 87.06 203 ALA A CA 1
ATOM 1542 C C . ALA A 1 203 ? 19.023 -3.055 -35.502 1.00 87.06 203 ALA A C 1
ATOM 1544 O O . ALA A 1 203 ? 18.875 -3.850 -34.579 1.00 87.06 203 ALA A O 1
ATOM 1545 N N . PHE A 1 204 ? 19.115 -1.740 -35.292 1.00 87.00 204 PHE A N 1
ATOM 1546 C CA . PHE A 1 204 ? 19.016 -1.123 -33.968 1.00 87.00 204 PHE A CA 1
ATOM 1547 C C . PHE A 1 204 ? 17.565 -0.778 -33.583 1.00 87.00 204 PHE A C 1
ATOM 1549 O O . PHE A 1 204 ? 17.338 -0.231 -32.506 1.00 87.00 204 PHE A O 1
ATOM 1556 N N . ALA A 1 205 ? 16.586 -1.064 -34.460 1.00 76.94 205 ALA A N 1
ATOM 1557 C CA . ALA A 1 205 ? 15.173 -0.664 -34.344 1.00 76.94 205 ALA A CA 1
ATOM 1558 C C . ALA A 1 205 ? 14.981 0.828 -34.009 1.00 76.94 205 ALA A C 1
ATOM 1560 O O . ALA A 1 205 ? 14.005 1.239 -33.381 1.00 76.94 205 ALA A O 1
ATOM 1561 N N . MET A 1 206 ? 15.955 1.636 -34.424 1.00 67.75 206 MET A N 1
ATOM 1562 C CA . MET A 1 206 ? 16.054 3.057 -34.130 1.00 67.75 206 MET A CA 1
ATOM 1563 C C . MET A 1 206 ? 15.378 3.912 -35.221 1.00 67.75 206 MET A C 1
ATOM 1565 O O . MET A 1 206 ? 14.881 5.002 -34.949 1.00 67.75 206 MET A O 1
ATOM 1569 N N . ASN A 1 207 ? 15.242 3.374 -36.435 1.00 56.81 207 ASN A N 1
ATOM 1570 C CA . ASN A 1 207 ? 14.505 3.996 -37.529 1.00 56.81 207 ASN A CA 1
ATOM 1571 C C . ASN A 1 207 ? 13.092 3.419 -37.626 1.00 56.81 207 ASN A C 1
ATOM 1573 O O . ASN A 1 207 ? 12.812 2.550 -38.445 1.00 56.81 207 ASN A O 1
ATOM 1577 N N . ALA A 1 208 ? 12.185 3.932 -36.805 1.00 45.78 208 ALA A N 1
ATOM 1578 C CA . ALA A 1 208 ? 10.794 4.022 -37.209 1.00 45.78 208 ALA A CA 1
ATOM 1579 C C . ALA A 1 208 ? 10.424 5.501 -37.150 1.00 45.78 208 ALA A C 1
ATOM 1581 O O . ALA A 1 208 ? 10.092 6.033 -36.089 1.00 45.78 208 ALA A O 1
ATOM 1582 N N . GLU A 1 209 ? 10.471 6.178 -38.300 1.00 40.81 209 GLU A N 1
ATOM 1583 C CA . GLU A 1 209 ? 9.487 7.238 -38.494 1.00 40.81 209 GLU A CA 1
ATOM 1584 C C . GLU A 1 209 ? 8.113 6.645 -38.150 1.00 40.81 209 GLU A C 1
ATOM 1586 O O . GLU A 1 209 ? 7.891 5.457 -38.427 1.00 40.81 209 GLU A O 1
ATOM 1591 N N . PRO A 1 210 ? 7.199 7.398 -37.513 1.00 38.50 210 PRO A N 1
ATOM 1592 C CA . PRO A 1 210 ? 5.841 6.920 -37.338 1.00 38.50 210 PRO A CA 1
ATOM 1593 C C . PRO A 1 210 ? 5.277 6.691 -38.739 1.00 38.50 210 PRO A C 1
ATOM 1595 O O . PRO A 1 210 ? 4.841 7.627 -39.400 1.00 38.50 210 PRO A O 1
ATOM 1598 N N . THR A 1 211 ? 5.334 5.447 -39.215 1.00 38.22 211 THR A N 1
ATOM 1599 C CA . THR A 1 211 ? 4.647 5.047 -40.431 1.00 38.22 211 THR A CA 1
ATOM 1600 C C . THR A 1 211 ? 3.199 5.431 -40.201 1.00 38.22 211 THR A C 1
ATOM 1602 O O . THR A 1 211 ? 2.566 4.976 -39.248 1.00 38.22 211 THR A O 1
ATOM 1605 N N . THR A 1 212 ? 2.711 6.317 -41.055 1.00 39.34 212 THR A N 1
ATOM 1606 C CA . THR A 1 212 ? 1.345 6.824 -41.169 1.00 39.34 212 THR A CA 1
ATOM 1607 C C . THR A 1 212 ? 0.357 5.721 -41.569 1.00 39.34 212 THR A C 1
ATOM 1609 O O . THR A 1 212 ? -0.563 5.941 -42.350 1.00 39.34 212 THR A O 1
ATOM 1612 N N . ALA A 1 213 ? 0.515 4.513 -41.030 1.00 38.25 213 ALA A N 1
ATOM 1613 C CA . ALA A 1 213 ? -0.541 3.524 -41.028 1.00 38.25 213 ALA A CA 1
AT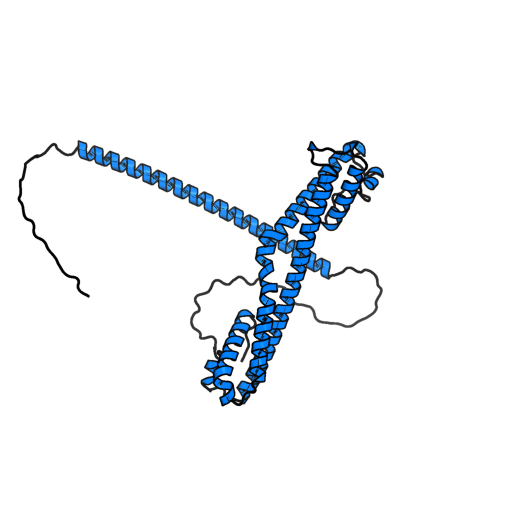OM 1614 C C . ALA A 1 213 ? -1.615 4.010 -40.041 1.00 38.25 213 ALA A C 1
ATOM 1616 O O . ALA A 1 213 ? -1.268 4.400 -38.919 1.00 38.25 213 ALA A O 1
ATOM 1617 N N . PRO A 1 214 ? -2.906 4.016 -40.417 1.00 36.81 214 PRO A N 1
ATOM 1618 C CA . PRO A 1 214 ? -3.975 4.311 -39.479 1.00 36.81 214 PRO A CA 1
ATOM 1619 C C . PRO A 1 214 ? -3.943 3.249 -38.379 1.00 36.81 214 PRO A C 1
ATOM 1621 O O . PRO A 1 214 ? -4.383 2.116 -38.558 1.00 36.81 214 PRO A O 1
ATOM 1624 N N . VAL A 1 215 ? -3.366 3.615 -37.238 1.00 43.94 215 VAL A N 1
ATOM 1625 C CA . VAL A 1 215 ? -3.439 2.833 -36.011 1.00 43.94 215 VAL A CA 1
ATOM 1626 C C . VAL A 1 215 ? -4.913 2.784 -35.635 1.00 43.94 215 VAL A C 1
ATOM 1628 O O . VAL A 1 215 ? -5.494 3.797 -35.244 1.00 43.94 215 VAL A O 1
ATOM 1631 N N . THR A 1 216 ? -5.532 1.613 -35.762 1.00 39.78 216 THR A N 1
ATOM 1632 C CA . THR A 1 216 ? -6.809 1.330 -35.107 1.00 39.78 216 THR A CA 1
ATOM 1633 C C . THR A 1 216 ? -6.638 1.704 -33.635 1.00 39.78 216 THR A C 1
ATOM 1635 O O . THR A 1 216 ? -5.681 1.230 -33.013 1.00 39.78 216 THR A O 1
ATOM 1638 N N . PRO A 1 217 ? -7.473 2.589 -33.067 1.00 34.28 217 PRO A N 1
ATOM 1639 C CA . PRO A 1 217 ? -7.216 3.132 -31.746 1.00 34.28 217 PRO A CA 1
ATOM 1640 C C . PRO A 1 217 ? -7.246 2.005 -30.714 1.00 34.28 217 PRO A C 1
ATOM 1642 O O . PRO A 1 217 ? -8.301 1.489 -30.354 1.00 34.28 217 PRO A O 1
ATOM 1645 N N . ILE A 1 218 ? -6.065 1.642 -30.216 1.00 42.09 218 ILE A N 1
ATOM 1646 C CA . ILE A 1 218 ? -5.922 0.917 -28.958 1.00 42.09 218 ILE A CA 1
ATOM 1647 C C . ILE A 1 218 ? -6.557 1.828 -27.897 1.00 42.09 218 ILE A C 1
ATOM 1649 O O . ILE A 1 218 ? -6.170 3.000 -27.816 1.00 42.09 218 ILE A O 1
ATOM 1653 N N . PRO A 1 219 ? -7.544 1.364 -27.109 1.00 32.41 219 PRO A N 1
ATOM 1654 C CA . PRO A 1 219 ? -8.217 2.215 -26.142 1.00 32.41 219 PRO A CA 1
ATOM 1655 C C . PRO A 1 219 ? -7.182 2.783 -25.172 1.00 32.41 219 PRO A C 1
ATOM 1657 O O . PRO A 1 219 ? -6.530 2.057 -24.421 1.00 32.41 219 PRO A O 1
ATOM 1660 N N . ALA A 1 220 ? -7.019 4.104 -25.225 1.00 35.22 220 ALA A N 1
ATOM 1661 C CA . ALA A 1 220 ? -6.097 4.839 -24.386 1.00 35.22 220 ALA A CA 1
ATOM 1662 C C . ALA A 1 220 ? -6.341 4.481 -22.915 1.00 35.22 220 ALA A C 1
ATOM 1664 O O . ALA A 1 220 ? -7.395 4.788 -22.345 1.00 35.22 220 ALA A O 1
ATOM 1665 N N . ARG A 1 221 ? -5.342 3.874 -22.270 1.00 41.28 221 ARG A N 1
ATOM 1666 C CA . ARG A 1 221 ? -5.276 3.821 -20.810 1.00 41.28 221 ARG A CA 1
ATOM 1667 C C . ARG A 1 221 ? -5.148 5.274 -20.350 1.00 41.28 221 ARG A C 1
ATOM 1669 O O . ARG A 1 221 ? -4.092 5.880 -20.501 1.00 41.28 221 ARG A O 1
ATOM 1676 N N . ARG A 1 222 ? -6.272 5.865 -19.924 1.00 34.75 222 ARG A N 1
ATOM 1677 C CA . ARG A 1 222 ? -6.442 7.306 -19.671 1.00 34.75 222 ARG A CA 1
ATOM 1678 C C . ARG A 1 222 ? -5.344 7.848 -18.750 1.00 34.75 222 ARG A C 1
ATOM 1680 O O . ARG A 1 222 ? -5.461 7.780 -17.528 1.00 34.75 222 ARG A O 1
ATOM 1687 N N . GLY A 1 223 ? -4.311 8.445 -19.338 1.00 36.00 223 GLY A N 1
ATOM 1688 C CA . GLY A 1 223 ? -3.444 9.390 -18.647 1.00 36.00 223 GLY A CA 1
ATOM 1689 C C . GLY A 1 223 ? -4.277 10.613 -18.275 1.00 36.00 223 GLY A C 1
ATOM 1690 O O . GLY A 1 223 ? -4.913 11.221 -19.136 1.00 36.00 223 GLY A O 1
ATOM 1691 N N . ARG A 1 224 ? -4.340 10.947 -16.983 1.00 36.56 224 ARG A N 1
ATOM 1692 C CA . ARG A 1 224 ? -5.024 12.164 -16.531 1.00 36.56 224 ARG A CA 1
ATOM 1693 C C . ARG A 1 224 ? -4.215 13.405 -16.929 1.00 36.56 224 ARG A C 1
ATOM 1695 O O . ARG A 1 224 ? -2.987 13.375 -16.850 1.00 36.56 224 ARG A O 1
ATOM 1702 N N . PRO A 1 225 ? -4.880 14.511 -17.299 1.00 33.25 225 PRO A N 1
ATOM 1703 C CA . PRO A 1 225 ? -4.207 15.768 -17.592 1.00 33.25 225 PRO A CA 1
ATOM 1704 C C . PRO A 1 225 ? -3.609 16.363 -16.310 1.00 33.25 225 PRO A C 1
ATOM 1706 O O . PRO A 1 225 ? -4.319 16.592 -15.330 1.00 33.25 225 PRO A O 1
ATOM 1709 N N . ARG A 1 226 ? -2.301 16.644 -16.321 1.00 36.72 226 ARG A N 1
ATOM 1710 C CA . ARG A 1 226 ? -1.658 17.508 -15.323 1.00 36.72 226 ARG A CA 1
ATOM 1711 C C . ARG A 1 226 ? -2.122 18.948 -15.564 1.00 36.72 226 ARG A C 1
ATOM 1713 O O . ARG A 1 226 ? -1.726 19.558 -16.551 1.00 36.72 226 ARG A O 1
ATOM 1720 N N . LYS A 1 227 ? -2.946 19.491 -14.666 1.00 37.94 227 LYS A N 1
ATOM 1721 C CA . LYS A 1 227 ? -3.188 20.936 -14.551 1.00 37.94 227 LYS A CA 1
ATOM 1722 C C . LYS A 1 227 ? -2.335 21.478 -13.405 1.00 37.94 227 LYS A C 1
ATOM 1724 O O . LYS A 1 227 ? -2.657 21.212 -12.253 1.00 37.94 227 LYS A O 1
ATOM 1729 N N . ASN A 1 228 ? -1.225 22.139 -13.741 1.00 37.84 228 ASN A N 1
ATOM 1730 C CA . ASN A 1 228 ? -0.795 23.451 -13.222 1.00 37.84 228 ASN A CA 1
ATOM 1731 C C . ASN A 1 228 ? 0.719 23.675 -13.439 1.00 37.84 228 ASN A C 1
ATOM 1733 O O . ASN A 1 228 ? 1.504 22.752 -13.211 1.00 37.84 228 ASN A O 1
ATOM 1737 N N . PRO A 1 229 ? 1.134 24.878 -13.882 1.00 39.28 229 PRO A N 1
ATOM 1738 C CA . PRO A 1 229 ? 2.538 25.259 -14.029 1.00 39.28 229 PRO A CA 1
ATOM 1739 C C . PRO A 1 229 ? 3.148 25.750 -12.701 1.00 39.28 229 PRO A C 1
ATOM 1741 O O . PRO A 1 229 ? 2.463 26.376 -11.892 1.00 39.28 229 PRO A O 1
ATOM 1744 N N . LEU A 1 230 ? 4.442 25.475 -12.493 1.00 37.47 230 LEU A N 1
ATOM 1745 C CA . LEU A 1 230 ? 5.256 26.085 -11.431 1.00 37.47 230 LEU A CA 1
ATOM 1746 C C . LEU A 1 230 ? 5.532 27.571 -11.744 1.00 37.47 230 LEU A C 1
ATOM 1748 O O . LEU A 1 230 ? 5.759 27.887 -12.915 1.00 37.47 230 LEU A O 1
ATOM 1752 N N . PRO A 1 231 ? 5.601 28.464 -10.737 1.00 41.56 231 PRO A N 1
ATOM 1753 C CA . PRO A 1 231 ? 6.107 29.818 -10.913 1.00 41.56 231 PRO A CA 1
ATOM 1754 C C . PRO A 1 231 ? 7.628 29.914 -10.696 1.00 41.56 231 PRO A C 1
ATOM 1756 O O . PRO A 1 231 ? 8.215 29.231 -9.855 1.00 41.56 231 PRO A O 1
ATOM 1759 N N . THR A 1 232 ? 8.229 30.799 -11.489 1.00 34.84 232 THR A N 1
ATOM 1760 C CA . THR A 1 232 ? 9.651 31.161 -11.559 1.00 34.84 232 THR A CA 1
ATOM 1761 C C . THR A 1 232 ? 10.055 32.172 -10.465 1.00 34.84 232 THR A C 1
ATOM 1763 O O . THR A 1 232 ? 9.232 32.910 -9.935 1.00 34.84 232 THR A O 1
ATOM 1766 N N . THR A 1 233 ? 11.352 32.168 -10.160 1.00 41.97 233 THR A N 1
ATOM 1767 C CA . THR A 1 233 ? 12.172 32.812 -9.110 1.00 41.97 233 THR A CA 1
ATOM 1768 C C . THR A 1 233 ? 12.115 34.343 -8.918 1.00 41.97 233 THR A C 1
ATOM 1770 O O . THR A 1 233 ? 12.130 35.075 -9.905 1.00 41.97 233 THR A O 1
ATOM 1773 N N . ALA A 1 234 ? 12.278 34.808 -7.662 1.00 31.16 234 ALA A N 1
ATOM 1774 C CA . ALA A 1 234 ? 12.937 36.077 -7.279 1.00 31.16 234 ALA A CA 1
ATOM 1775 C C . ALA A 1 234 ? 13.516 36.037 -5.829 1.00 31.16 234 ALA A C 1
ATOM 1777 O O . ALA A 1 234 ? 13.022 35.296 -4.986 1.00 31.16 234 ALA A O 1
ATOM 1778 N N . SER A 1 235 ? 14.587 36.815 -5.605 1.00 35.19 235 SER A N 1
ATOM 1779 C CA . SER A 1 235 ? 15.639 36.809 -4.545 1.00 35.19 235 SER A CA 1
ATOM 1780 C C . SER A 1 235 ? 15.287 37.489 -3.174 1.00 35.19 235 SER A C 1
ATOM 1782 O O . SER A 1 235 ? 14.165 37.968 -3.043 1.00 35.19 235 SER A O 1
ATOM 1784 N N . PRO A 1 236 ? 16.190 37.541 -2.144 1.00 52.72 236 PRO A N 1
ATOM 1785 C CA . PRO A 1 236 ? 15.859 37.302 -0.718 1.00 52.72 236 PRO A CA 1
ATOM 1786 C C . PRO A 1 236 ? 15.975 38.493 0.274 1.00 52.72 236 PRO A C 1
ATOM 1788 O O . PRO A 1 236 ? 16.710 39.440 0.008 1.00 52.72 236 PRO A O 1
ATOM 1791 N N . ALA A 1 237 ? 15.322 38.364 1.453 1.00 31.88 237 ALA A N 1
ATOM 1792 C CA . ALA A 1 237 ? 15.731 38.737 2.845 1.00 31.88 237 ALA A CA 1
ATOM 1793 C C . ALA A 1 237 ? 14.495 38.980 3.768 1.00 31.88 237 ALA A C 1
ATOM 1795 O O . ALA A 1 237 ? 13.431 39.289 3.236 1.00 31.88 237 ALA A O 1
ATOM 1796 N N . PRO A 1 238 ? 14.595 38.997 5.122 1.00 38.72 238 PRO A N 1
ATOM 1797 C CA . PRO A 1 238 ? 15.394 38.197 6.054 1.00 38.72 238 PRO A CA 1
ATOM 1798 C C . PRO A 1 238 ? 14.519 37.275 6.946 1.00 38.72 238 PRO A C 1
ATOM 1800 O O . PRO A 1 238 ? 13.324 37.480 7.145 1.00 38.72 238 PRO A O 1
ATOM 1803 N N . LEU A 1 239 ? 15.154 36.246 7.510 1.00 32.78 239 LEU A N 1
ATOM 1804 C CA . LEU A 1 239 ? 14.551 35.233 8.379 1.00 32.78 239 LEU A CA 1
ATOM 1805 C C . LEU A 1 239 ? 14.156 35.797 9.753 1.00 32.78 239 LEU A C 1
ATOM 1807 O O . LEU A 1 239 ? 15.012 36.168 10.551 1.00 32.78 239 LEU A O 1
ATOM 1811 N N . THR A 1 240 ? 12.865 35.725 10.067 1.00 35.91 240 THR A N 1
ATOM 1812 C CA . THR A 1 240 ? 12.374 35.483 11.429 1.00 35.91 240 THR A CA 1
ATOM 1813 C C . THR A 1 240 ? 11.653 34.136 11.416 1.00 35.91 240 THR A C 1
ATOM 1815 O O . THR A 1 240 ? 10.642 33.953 10.748 1.00 35.91 240 THR A O 1
ATOM 1818 N N . SER A 1 241 ? 12.244 33.158 12.099 1.00 41.25 241 SER A N 1
ATOM 1819 C CA . SER A 1 241 ? 11.608 31.886 12.475 1.00 41.25 241 SER A CA 1
ATOM 1820 C C . SER A 1 241 ? 10.955 32.069 13.861 1.00 41.25 241 SER A C 1
ATOM 1822 O O . SER A 1 241 ? 11.391 32.987 14.563 1.00 41.25 241 SER A O 1
ATOM 1824 N N . PRO A 1 242 ? 10.004 31.221 14.324 1.00 49.22 242 PRO A N 1
ATOM 1825 C CA . PRO A 1 242 ? 9.863 29.811 13.936 1.00 49.22 242 PRO A CA 1
ATOM 1826 C C . PRO A 1 242 ? 8.425 29.258 13.792 1.00 49.22 242 PRO A C 1
ATOM 1828 O O . PRO A 1 242 ? 7.540 29.545 14.591 1.00 49.22 242 PRO A O 1
ATOM 1831 N N . ALA A 1 243 ? 8.234 28.334 12.844 1.00 31.70 243 ALA A N 1
ATOM 1832 C CA . ALA A 1 243 ? 7.247 27.248 12.941 1.00 31.70 243 ALA A CA 1
ATOM 1833 C C . ALA A 1 243 ? 7.630 26.106 11.974 1.00 31.70 243 ALA A C 1
ATOM 1835 O O . ALA A 1 243 ? 7.700 26.345 10.767 1.00 31.70 243 ALA A O 1
ATOM 1836 N N . PRO A 1 244 ? 7.873 24.864 12.436 1.00 40.12 244 PRO A N 1
ATOM 1837 C CA . PRO A 1 244 ? 8.113 23.742 11.539 1.00 40.12 244 PRO A CA 1
ATOM 1838 C C . PRO A 1 244 ? 6.770 23.146 11.091 1.00 40.12 244 PRO A C 1
ATOM 1840 O O . PRO A 1 244 ? 6.290 22.162 11.646 1.00 40.12 244 PRO A O 1
ATOM 1843 N N . ALA A 1 245 ? 6.142 23.739 10.075 1.00 45.62 245 ALA A N 1
ATOM 1844 C CA . ALA A 1 245 ? 5.089 23.064 9.322 1.00 45.62 245 ALA A CA 1
ATOM 1845 C C . ALA A 1 245 ? 5.762 22.267 8.203 1.00 45.62 245 ALA A C 1
ATOM 1847 O O . ALA A 1 245 ? 6.181 22.847 7.209 1.00 45.62 245 ALA A O 1
ATOM 1848 N N . ASN A 1 246 ? 5.923 20.956 8.388 1.00 51.62 246 ASN A N 1
ATOM 1849 C CA . ASN A 1 246 ? 6.536 20.080 7.394 1.00 51.62 246 ASN A CA 1
ATOM 1850 C C . ASN A 1 246 ? 5.614 19.969 6.153 1.00 51.62 246 ASN A C 1
ATOM 1852 O O . ASN A 1 246 ? 4.572 19.307 6.242 1.00 51.62 246 ASN A O 1
ATOM 1856 N N . PRO A 1 247 ? 5.934 20.607 5.008 1.00 45.38 247 PRO A N 1
ATOM 1857 C CA . PRO A 1 247 ? 5.046 20.662 3.843 1.00 45.38 247 PRO A CA 1
ATOM 1858 C C . PRO A 1 247 ? 4.856 19.293 3.165 1.00 45.38 247 PRO A C 1
ATOM 1860 O O . PRO A 1 247 ? 3.870 19.098 2.452 1.00 45.38 247 PRO A O 1
ATOM 1863 N N . GLU A 1 248 ? 5.736 18.323 3.431 1.00 48.16 248 GLU A N 1
ATOM 1864 C CA . GLU A 1 248 ? 5.597 16.942 2.948 1.00 48.16 248 GLU A CA 1
ATOM 1865 C C . GLU A 1 248 ? 4.360 16.247 3.536 1.00 48.16 248 GLU A C 1
ATOM 1867 O O . GLU A 1 248 ? 3.629 15.575 2.810 1.00 48.16 248 GLU A O 1
ATOM 1872 N N . SER A 1 249 ? 4.022 16.520 4.802 1.00 56.72 249 SER A N 1
ATOM 1873 C CA . SER A 1 249 ? 2.843 15.933 5.459 1.00 56.72 249 SER A CA 1
ATOM 1874 C C . SER A 1 249 ? 1.517 16.386 4.834 1.00 56.72 249 SER A C 1
ATOM 1876 O O . SER A 1 249 ? 0.553 15.622 4.765 1.00 56.72 249 SER A O 1
ATOM 1878 N N . ALA A 1 250 ? 1.466 17.616 4.312 1.00 53.09 250 ALA A N 1
ATOM 1879 C CA . ALA A 1 250 ? 0.284 18.144 3.641 1.00 53.09 250 ALA A CA 1
ATOM 1880 C C . ALA A 1 250 ? 0.086 17.490 2.267 1.00 53.09 250 ALA A C 1
ATOM 1882 O O . ALA A 1 250 ? -1.042 17.149 1.909 1.00 53.09 250 ALA A O 1
ATOM 1883 N N . ALA A 1 251 ? 1.165 17.275 1.509 1.00 61.22 251 ALA A N 1
ATOM 1884 C CA . ALA A 1 251 ? 1.104 16.588 0.221 1.00 61.22 251 ALA A CA 1
ATOM 1885 C C . ALA A 1 251 ? 0.709 15.110 0.388 1.00 61.22 251 ALA A C 1
ATOM 1887 O O . ALA A 1 251 ? -0.166 14.623 -0.330 1.00 61.22 251 ALA A O 1
ATOM 1888 N N . GLU A 1 252 ? 1.275 14.422 1.382 1.00 56.94 252 GLU A N 1
ATOM 1889 C CA . GLU A 1 252 ? 0.915 13.042 1.726 1.00 56.94 252 GLU A CA 1
ATOM 1890 C C . GLU A 1 252 ? -0.546 12.923 2.178 1.00 56.94 252 GLU A C 1
ATOM 1892 O O . GLU A 1 252 ? -1.268 12.029 1.731 1.00 56.94 252 GLU A O 1
ATOM 1897 N N . PHE A 1 253 ? -1.036 13.871 2.980 1.00 60.88 253 PHE A N 1
ATOM 1898 C CA . PHE A 1 253 ? -2.435 13.898 3.404 1.00 60.88 253 PHE A CA 1
ATOM 1899 C C . PHE A 1 253 ? -3.407 14.141 2.239 1.00 60.88 253 PHE A C 1
ATOM 1901 O O . PHE A 1 253 ? -4.489 13.550 2.194 1.00 60.88 253 PHE A O 1
ATOM 1908 N N . GLN A 1 254 ? -3.031 14.973 1.262 1.00 68.94 254 GLN A N 1
ATOM 1909 C CA . GLN A 1 254 ? -3.830 15.175 0.047 1.00 68.94 254 GLN A CA 1
ATOM 1910 C C . GLN A 1 254 ? -3.833 13.932 -0.849 1.00 68.94 254 GLN A C 1
ATOM 1912 O O . GLN A 1 254 ? -4.881 13.573 -1.390 1.00 68.94 254 GLN A O 1
ATOM 1917 N N . LEU A 1 255 ? -2.698 13.237 -0.968 1.00 68.00 255 LEU A N 1
ATOM 1918 C CA . LEU A 1 255 ? -2.618 11.962 -1.684 1.00 68.00 255 LEU A CA 1
ATOM 1919 C C . LEU A 1 255 ? -3.476 10.886 -1.013 1.00 68.00 255 LEU A C 1
ATOM 1921 O O . LEU A 1 255 ? -4.207 10.179 -1.706 1.00 68.00 255 LEU A O 1
ATOM 1925 N N . TRP A 1 256 ? -3.465 10.814 0.319 1.00 81.19 256 TRP A N 1
ATOM 1926 C CA . TRP A 1 256 ? -4.329 9.914 1.079 1.00 81.19 256 TRP A CA 1
ATOM 1927 C C . TRP A 1 256 ? -5.817 10.229 0.867 1.00 81.19 256 TRP A C 1
ATOM 1929 O O . TRP A 1 256 ? -6.582 9.339 0.496 1.00 81.19 256 TRP A O 1
ATOM 1939 N N . LYS A 1 257 ? -6.230 11.500 0.983 1.00 77.06 257 LYS A N 1
ATOM 1940 C CA . LYS A 1 257 ? -7.615 11.924 0.693 1.00 77.06 257 LYS A CA 1
ATOM 1941 C C . LYS A 1 257 ? -8.048 11.543 -0.718 1.00 77.06 257 LYS A C 1
ATOM 1943 O O . LYS A 1 257 ? -9.154 11.045 -0.923 1.00 77.06 257 LYS A O 1
ATOM 1948 N N . TYR A 1 258 ? -7.176 11.769 -1.694 1.00 72.81 258 TYR A N 1
ATOM 1949 C CA . TYR A 1 258 ? -7.446 11.429 -3.081 1.00 72.81 258 TYR A CA 1
ATOM 1950 C C . TYR A 1 258 ? -7.547 9.912 -3.296 1.00 72.81 258 TYR A C 1
ATOM 1952 O O . TYR A 1 258 ? -8.436 9.456 -4.016 1.00 72.81 258 TYR A O 1
ATOM 1960 N N . ALA A 1 259 ? -6.698 9.119 -2.636 1.00 70.75 259 ALA A N 1
ATOM 1961 C CA . ALA A 1 259 ? -6.777 7.662 -2.657 1.00 70.75 259 ALA A CA 1
ATOM 1962 C C . ALA A 1 259 ? -8.093 7.154 -2.043 1.00 70.75 259 ALA A C 1
ATOM 1964 O O . ALA A 1 259 ? -8.753 6.307 -2.646 1.00 70.75 259 ALA A O 1
ATOM 1965 N N . CYS A 1 260 ? -8.534 7.726 -0.917 1.00 69.75 260 CYS A N 1
ATOM 1966 C CA . CYS A 1 260 ? -9.833 7.418 -0.312 1.00 69.75 260 CYS A CA 1
ATOM 1967 C C . CYS A 1 260 ? -10.998 7.720 -1.268 1.00 69.75 260 CYS A C 1
ATOM 1969 O O . CYS A 1 260 ? -11.851 6.862 -1.485 1.00 69.75 260 CYS A O 1
ATOM 1971 N N . GLN A 1 261 ? -10.996 8.886 -1.920 1.00 80.69 261 GLN A N 1
ATOM 1972 C CA . GLN A 1 261 ? -12.018 9.232 -2.917 1.00 80.69 261 GLN A CA 1
ATOM 1973 C C . GLN A 1 261 ? -12.008 8.287 -4.126 1.00 80.69 261 GLN A C 1
ATOM 1975 O O . GLN A 1 261 ? -13.056 7.985 -4.703 1.00 80.69 261 GLN A O 1
ATOM 1980 N N . LEU A 1 262 ? -10.827 7.827 -4.550 1.00 76.00 262 LEU A N 1
ATOM 1981 C CA . LEU A 1 262 ? -10.706 6.871 -5.646 1.00 76.00 262 LEU A CA 1
ATOM 1982 C C . LEU A 1 262 ? -11.279 5.502 -5.249 1.00 76.00 262 LEU A C 1
ATOM 1984 O O . LEU A 1 262 ? -11.972 4.882 -6.055 1.00 76.00 262 LEU A O 1
ATOM 1988 N N . ALA A 1 263 ? -11.031 5.066 -4.012 1.00 71.75 263 ALA A N 1
ATOM 1989 C CA . ALA A 1 263 ? -11.563 3.822 -3.465 1.00 71.75 263 ALA A CA 1
ATOM 1990 C C . ALA A 1 263 ? -13.096 3.857 -3.342 1.00 71.75 263 ALA A C 1
ATOM 1992 O O . ALA A 1 263 ? -13.760 2.902 -3.745 1.00 71.75 263 ALA A O 1
ATOM 1993 N N . GLU A 1 264 ? -13.678 4.968 -2.880 1.00 82.31 264 GLU A N 1
ATOM 1994 C CA . GLU A 1 264 ? -15.137 5.147 -2.848 1.00 82.31 264 GLU A CA 1
ATOM 1995 C C . GLU A 1 264 ? -15.757 5.094 -4.248 1.00 82.31 264 GLU A C 1
ATOM 1997 O O . GLU A 1 264 ? -16.755 4.401 -4.461 1.00 82.31 264 GLU A O 1
ATOM 2002 N N . LYS A 1 265 ? -15.140 5.758 -5.235 1.00 82.81 265 LYS A N 1
ATOM 2003 C CA . LYS A 1 265 ? -15.601 5.691 -6.631 1.00 82.81 265 LYS A CA 1
ATOM 2004 C C . LYS A 1 265 ? -15.514 4.278 -7.202 1.00 82.81 265 LYS A C 1
ATOM 2006 O O . LYS A 1 265 ? -16.433 3.860 -7.901 1.00 82.81 265 LYS A O 1
ATOM 2011 N N . ALA A 1 266 ? -14.443 3.545 -6.901 1.00 75.62 266 ALA A N 1
ATOM 2012 C CA . ALA A 1 266 ? -14.290 2.159 -7.331 1.00 75.62 266 ALA A CA 1
ATOM 2013 C C . ALA A 1 266 ? -15.359 1.249 -6.703 1.00 75.62 266 ALA A C 1
ATOM 2015 O O . ALA A 1 266 ? -15.930 0.410 -7.397 1.00 75.62 266 ALA A O 1
ATOM 2016 N N . LYS A 1 267 ? -15.688 1.456 -5.421 1.00 84.88 267 LYS A N 1
ATOM 2017 C CA . LYS A 1 267 ? -16.770 0.732 -4.741 1.00 84.88 267 LYS A CA 1
ATOM 2018 C C . LYS A 1 267 ? -18.127 1.002 -5.396 1.00 84.88 267 LYS A C 1
ATOM 2020 O O . LYS A 1 267 ? -18.829 0.054 -5.727 1.00 84.88 267 LYS A O 1
ATOM 2025 N N . LEU A 1 268 ? -18.447 2.268 -5.672 1.00 87.56 268 LEU A N 1
ATOM 2026 C CA . LEU A 1 268 ? -19.692 2.641 -6.350 1.00 87.56 268 LEU A CA 1
ATOM 2027 C C . LEU A 1 268 ? -19.802 1.997 -7.742 1.00 87.56 268 LEU A C 1
ATOM 2029 O O . LEU A 1 268 ? -20.865 1.508 -8.113 1.00 87.56 268 LEU A O 1
ATOM 2033 N N . GLN A 1 269 ? -18.703 1.952 -8.501 1.00 84.88 269 GLN A N 1
ATOM 2034 C CA . GLN A 1 269 ? -18.671 1.279 -9.803 1.00 84.88 269 GLN A CA 1
ATOM 2035 C C . GLN A 1 269 ? -18.869 -0.237 -9.687 1.00 84.88 269 GLN A C 1
ATOM 2037 O O . GLN A 1 269 ? -19.557 -0.826 -10.519 1.00 84.88 269 GLN A O 1
ATOM 2042 N N . ALA A 1 270 ? -18.298 -0.872 -8.661 1.00 80.44 270 ALA A N 1
ATOM 2043 C CA . ALA A 1 270 ? -18.494 -2.296 -8.410 1.00 80.44 270 ALA A CA 1
ATOM 2044 C C . ALA A 1 270 ? -19.949 -2.616 -8.027 1.00 80.44 270 ALA A C 1
ATOM 2046 O O . ALA A 1 270 ? -20.507 -3.595 -8.521 1.00 80.44 270 ALA A O 1
ATOM 2047 N N . ASP A 1 271 ? -20.580 -1.779 -7.203 1.00 89.25 271 ASP A N 1
ATOM 2048 C CA . ASP A 1 271 ? -21.986 -1.943 -6.822 1.00 89.25 271 ASP A CA 1
ATOM 2049 C C . ASP A 1 271 ? -22.919 -1.733 -8.029 1.00 89.25 271 ASP A C 1
ATOM 2051 O O . ASP A 1 271 ? -23.823 -2.538 -8.253 1.00 89.25 271 ASP A O 1
ATOM 2055 N N . GLN A 1 272 ? -22.632 -0.746 -8.888 1.00 89.81 272 GLN A N 1
ATOM 2056 C CA . GLN A 1 272 ? -23.342 -0.563 -10.161 1.00 89.81 272 GLN A CA 1
ATOM 2057 C C . GLN A 1 272 ? -23.199 -1.781 -11.084 1.00 89.81 272 GLN A C 1
ATOM 2059 O O . GLN A 1 272 ? -24.184 -2.219 -11.673 1.00 89.81 272 GLN A O 1
ATOM 2064 N N . ALA A 1 273 ? -21.999 -2.359 -11.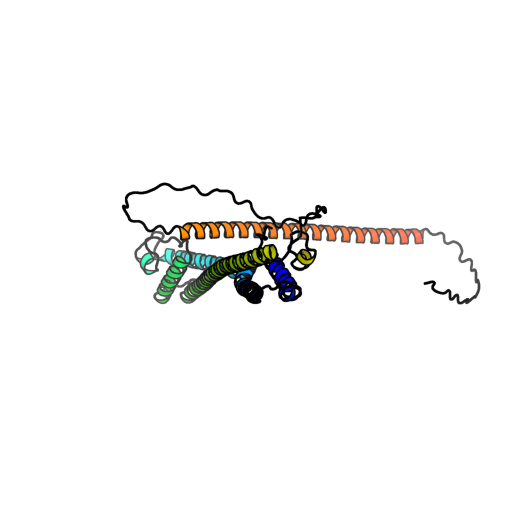195 1.00 85.06 273 ALA A N 1
ATOM 2065 C CA . ALA A 1 273 ? -21.769 -3.553 -12.007 1.00 85.06 273 ALA A CA 1
ATOM 2066 C C . ALA A 1 273 ? -22.507 -4.792 -11.465 1.00 85.06 273 ALA A C 1
ATOM 2068 O O . ALA A 1 273 ? -22.983 -5.621 -12.238 1.00 85.06 273 ALA A O 1
ATOM 2069 N N . ARG A 1 274 ? -22.640 -4.924 -10.139 1.00 90.19 274 ARG A N 1
ATOM 2070 C CA . ARG A 1 274 ? -23.446 -5.990 -9.521 1.00 90.19 274 ARG A CA 1
ATOM 2071 C C . ARG A 1 274 ? -24.931 -5.810 -9.805 1.00 90.19 274 ARG A C 1
ATOM 2073 O O . ARG A 1 274 ? -25.616 -6.785 -10.097 1.00 90.19 274 ARG A O 1
ATOM 2080 N N . GLU A 1 275 ? -25.421 -4.576 -9.760 1.00 93.56 275 GLU A N 1
ATOM 2081 C CA . GLU A 1 275 ? -26.815 -4.279 -10.079 1.00 93.56 275 GLU A CA 1
ATOM 2082 C C . GLU A 1 275 ? -27.132 -4.551 -11.558 1.00 93.56 275 GLU A C 1
ATOM 2084 O O . GLU A 1 275 ? -28.176 -5.126 -11.871 1.00 93.56 275 GLU A O 1
ATOM 2089 N N . THR A 1 276 ? -26.230 -4.201 -12.484 1.00 92.62 276 THR A N 1
ATOM 2090 C CA . THR A 1 276 ? -26.426 -4.515 -13.907 1.00 92.62 276 THR A CA 1
ATOM 2091 C C . THR A 1 276 ? -26.394 -6.016 -14.180 1.00 92.62 276 THR A C 1
ATOM 2093 O O . THR A 1 276 ? -27.224 -6.494 -14.955 1.00 92.62 276 THR A O 1
ATOM 2096 N N . LEU A 1 277 ? -25.512 -6.768 -13.510 1.00 91.81 277 LEU A N 1
ATOM 2097 C CA . LEU A 1 277 ? -25.484 -8.230 -13.578 1.00 91.81 277 LEU A CA 1
ATOM 2098 C C . LEU A 1 277 ? -26.805 -8.835 -13.075 1.00 91.81 277 LEU A C 1
ATOM 2100 O O . LEU A 1 277 ? -27.425 -9.614 -13.792 1.00 91.81 277 LEU A O 1
ATOM 2104 N N . ALA A 1 278 ? -27.287 -8.412 -11.903 1.00 92.44 278 ALA A N 1
ATOM 2105 C CA . ALA A 1 278 ? -28.543 -8.904 -11.334 1.00 92.44 278 ALA A CA 1
ATOM 2106 C C . ALA A 1 278 ? -29.752 -8.620 -12.248 1.00 92.44 278 ALA A C 1
ATOM 2108 O O . ALA A 1 278 ? -30.634 -9.464 -12.412 1.00 92.44 278 ALA A O 1
ATOM 2109 N N . ARG A 1 279 ? -29.786 -7.449 -12.904 1.00 94.94 279 ARG A N 1
ATOM 2110 C CA . ARG A 1 279 ? -30.818 -7.126 -13.907 1.00 94.94 279 ARG A CA 1
ATOM 2111 C C . ARG A 1 279 ? -30.719 -8.018 -15.147 1.00 94.94 279 ARG A C 1
ATOM 2113 O O . ARG A 1 279 ? -31.753 -8.440 -15.663 1.00 94.94 279 ARG A O 1
ATOM 2120 N N . ALA A 1 280 ? -29.507 -8.312 -15.620 1.00 89.19 280 ALA A N 1
ATOM 2121 C CA . ALA A 1 280 ? -29.294 -9.207 -16.756 1.00 89.19 280 ALA A CA 1
ATOM 2122 C C . ALA A 1 280 ? -29.726 -10.649 -16.434 1.00 89.19 280 ALA A C 1
ATOM 2124 O O . ALA A 1 280 ? -30.424 -11.272 -17.233 1.00 89.19 280 ALA A O 1
ATOM 2125 N N . GLU A 1 281 ? -29.393 -11.150 -15.242 1.00 96.06 281 GLU A N 1
ATOM 2126 C CA . GLU A 1 281 ? -29.827 -12.465 -14.758 1.00 96.06 281 GLU A CA 1
ATOM 2127 C C . GLU A 1 281 ? -31.354 -12.555 -14.649 1.00 96.06 281 GLU A C 1
ATOM 2129 O O . GLU A 1 281 ? -31.952 -13.518 -15.129 1.00 96.06 281 GLU A O 1
ATOM 2134 N N . ALA A 1 282 ? -32.009 -11.524 -14.106 1.00 94.56 282 ALA A N 1
ATOM 2135 C CA . ALA A 1 282 ? -33.469 -11.455 -14.070 1.00 94.56 282 ALA A CA 1
ATOM 2136 C C . ALA A 1 282 ? -34.090 -11.461 -15.482 1.00 94.56 282 ALA A C 1
ATOM 2138 O O . ALA A 1 282 ? -35.128 -12.089 -15.697 1.00 94.56 282 ALA A O 1
ATOM 2139 N N . GLY A 1 283 ? -33.454 -10.800 -16.455 1.00 95.00 283 GLY A N 1
ATOM 2140 C CA . GLY A 1 283 ? -33.866 -10.830 -17.861 1.00 95.00 283 GLY A CA 1
ATOM 2141 C C . GLY A 1 283 ? -33.757 -12.224 -18.486 1.00 95.00 283 GLY A C 1
ATOM 2142 O O . GLY A 1 283 ? -34.701 -12.685 -19.127 1.00 95.00 283 GLY A O 1
ATOM 2143 N N . LEU A 1 284 ? -32.650 -12.931 -18.244 1.00 95.75 284 LEU A N 1
ATOM 2144 C CA . LEU A 1 284 ? -32.461 -14.309 -18.710 1.00 95.75 284 LEU A CA 1
ATOM 2145 C C . LEU A 1 284 ? -33.493 -15.272 -18.114 1.00 95.75 284 LEU A C 1
ATOM 2147 O O . LEU A 1 284 ? -34.007 -16.132 -18.829 1.00 95.75 284 LEU A O 1
ATOM 2151 N N . GLN A 1 285 ? -33.838 -15.112 -16.833 1.00 96.19 285 GLN A N 1
ATOM 2152 C CA . GLN A 1 285 ? -34.880 -15.925 -16.201 1.00 96.19 285 GLN A CA 1
ATOM 2153 C C . GLN A 1 285 ? -36.251 -15.708 -16.855 1.00 96.19 285 GLN A C 1
ATOM 2155 O O . GLN A 1 285 ? -36.960 -16.679 -17.108 1.00 96.19 285 GLN A O 1
ATOM 2160 N N . ARG A 1 286 ? -36.606 -14.465 -17.213 1.00 97.50 286 ARG A N 1
ATOM 2161 C CA . ARG A 1 286 ? -37.857 -14.177 -17.941 1.00 97.50 286 ARG A CA 1
ATOM 2162 C C . ARG A 1 286 ? -37.895 -14.857 -19.309 1.00 97.50 286 ARG A C 1
ATOM 2164 O O . ARG A 1 286 ? -38.847 -15.577 -19.596 1.00 97.50 286 ARG A O 1
ATOM 2171 N N . LEU A 1 287 ? -36.834 -14.712 -20.105 1.00 96.56 287 LEU A N 1
ATOM 2172 C CA . LEU A 1 287 ? -36.738 -15.359 -21.420 1.00 96.56 287 LEU A CA 1
ATOM 2173 C C . LEU A 1 287 ? -36.836 -16.885 -21.318 1.00 96.56 287 LEU A C 1
ATOM 2175 O O . LEU A 1 287 ? -37.479 -17.525 -22.147 1.00 96.56 287 LEU A O 1
ATOM 2179 N N . ARG A 1 288 ? -36.240 -17.476 -20.277 1.00 97.69 288 ARG A N 1
ATOM 2180 C CA . ARG A 1 288 ? -36.357 -18.911 -20.011 1.00 97.69 288 ARG A CA 1
ATOM 2181 C C . ARG A 1 288 ? -37.805 -19.318 -19.739 1.00 97.69 288 ARG A C 1
ATOM 2183 O O . ARG A 1 288 ? -38.282 -20.274 -20.345 1.00 97.69 288 ARG A O 1
ATOM 2190 N N . THR A 1 289 ? -38.516 -18.579 -18.887 1.00 97.75 289 THR A N 1
ATOM 2191 C CA . THR A 1 289 ? -39.930 -18.867 -18.599 1.00 97.75 289 THR A CA 1
ATOM 2192 C C . THR A 1 289 ? -40.830 -18.690 -19.824 1.00 97.75 289 THR A C 1
ATOM 2194 O O . THR A 1 289 ? -41.728 -19.500 -20.043 1.00 97.75 289 THR A O 1
ATOM 2197 N N . GLU A 1 290 ? -40.567 -17.689 -20.669 1.00 97.44 290 GLU A N 1
ATOM 2198 C CA . GLU A 1 290 ? -41.300 -17.477 -21.924 1.00 97.44 290 GLU A CA 1
ATOM 2199 C C . GLU A 1 290 ? -41.056 -18.622 -22.919 1.00 97.44 290 GLU A C 1
ATOM 2201 O O . GLU A 1 290 ? -41.999 -19.123 -23.534 1.00 97.44 290 GLU A O 1
ATOM 2206 N N . ALA A 1 291 ? -39.813 -19.098 -23.034 1.00 96.75 291 ALA A N 1
ATOM 2207 C CA . ALA A 1 291 ? -39.474 -20.248 -23.869 1.00 96.75 291 ALA A CA 1
ATOM 2208 C C . ALA A 1 291 ? -40.168 -21.536 -23.389 1.00 96.75 291 ALA A C 1
ATOM 2210 O O . ALA A 1 291 ? -40.694 -22.298 -24.202 1.00 96.75 291 ALA A O 1
ATOM 2211 N N . GLU A 1 292 ? -40.223 -21.772 -22.075 1.00 98.12 292 GLU A N 1
ATOM 2212 C CA . GLU A 1 292 ? -40.939 -22.910 -21.482 1.00 98.12 292 GLU A CA 1
ATOM 2213 C C . GLU A 1 292 ? -42.453 -22.841 -21.758 1.00 98.12 292 GLU A C 1
ATOM 2215 O O . GLU A 1 292 ? -43.066 -23.847 -22.134 1.00 98.12 292 GLU A O 1
ATOM 2220 N N . GLN A 1 293 ? -43.056 -21.651 -21.669 1.00 97.88 293 GLN A N 1
ATOM 2221 C CA . GLN A 1 293 ? -44.460 -21.433 -22.035 1.00 97.88 293 GLN A CA 1
ATOM 2222 C C . GLN A 1 293 ? -44.714 -21.672 -23.530 1.00 97.88 293 GLN A C 1
ATOM 2224 O O . GLN A 1 293 ? -45.676 -22.356 -23.886 1.00 97.88 293 GLN A O 1
ATOM 2229 N N . ALA A 1 294 ? -43.841 -21.170 -24.406 1.00 97.00 294 ALA A N 1
ATOM 2230 C CA . ALA A 1 294 ? -43.945 -21.373 -25.849 1.00 97.00 294 ALA A CA 1
ATOM 2231 C C . ALA A 1 294 ? -43.840 -22.860 -26.229 1.00 97.00 294 ALA A C 1
ATOM 2233 O O . ALA A 1 294 ? -44.639 -23.350 -27.030 1.00 97.00 294 ALA A O 1
ATOM 2234 N N . MET A 1 295 ? -42.918 -23.608 -25.609 1.00 97.69 295 MET A N 1
ATOM 2235 C CA . MET A 1 295 ? -42.803 -25.059 -25.803 1.00 97.69 295 MET A CA 1
ATOM 2236 C C . MET A 1 295 ? -44.060 -25.808 -25.339 1.00 97.69 295 MET A C 1
ATOM 2238 O O . MET A 1 295 ? -44.516 -26.729 -26.020 1.00 97.69 295 MET A O 1
ATOM 2242 N N . SER A 1 296 ? -44.656 -25.401 -24.215 1.00 97.81 296 SER A N 1
ATOM 2243 C CA . SER A 1 296 ? -45.919 -25.971 -23.727 1.00 97.81 296 SER A CA 1
ATOM 2244 C C . SER A 1 296 ? -47.078 -25.723 -24.702 1.00 97.81 296 SER A C 1
ATOM 2246 O O . SER A 1 296 ? -47.811 -26.650 -25.054 1.00 97.81 296 SER A O 1
ATOM 2248 N N . LEU A 1 297 ? -47.203 -24.497 -25.223 1.00 97.88 297 LEU A N 1
ATOM 2249 C CA . LEU A 1 297 ? -48.205 -24.155 -26.237 1.00 97.88 297 LEU A CA 1
ATOM 2250 C C . LEU A 1 297 ? -48.014 -24.957 -27.527 1.00 97.88 297 LEU A C 1
ATOM 2252 O O . LEU A 1 297 ? -48.987 -25.501 -28.049 1.00 97.88 297 LEU A O 1
ATOM 2256 N N . ALA A 1 298 ? -46.776 -25.090 -28.010 1.00 97.19 298 ALA A N 1
ATOM 2257 C CA . ALA A 1 298 ? -46.465 -25.893 -29.190 1.00 97.19 298 ALA A CA 1
ATOM 2258 C C . ALA A 1 298 ? -46.872 -27.364 -28.999 1.00 97.19 298 ALA A C 1
ATOM 2260 O O . ALA A 1 298 ? -47.504 -27.952 -29.875 1.00 97.19 298 ALA A O 1
ATOM 2261 N N . LYS A 1 299 ? -46.597 -27.942 -27.823 1.00 97.38 299 LYS A N 1
ATOM 2262 C CA . LYS A 1 299 ? -47.002 -29.314 -27.481 1.00 97.38 299 LYS A CA 1
ATOM 2263 C C . LYS A 1 299 ? -48.526 -29.482 -27.447 1.00 97.38 299 LYS A C 1
ATOM 2265 O O . LYS A 1 299 ? -49.051 -30.481 -27.943 1.00 97.38 299 LYS A O 1
ATOM 2270 N N . ASN A 1 300 ? -49.246 -28.498 -26.909 1.00 97.31 300 ASN A N 1
ATOM 2271 C CA . ASN A 1 300 ? -50.711 -28.500 -26.893 1.00 97.31 300 ASN A CA 1
ATOM 2272 C C . ASN A 1 300 ? -51.298 -28.394 -28.308 1.00 97.31 300 ASN A C 1
ATOM 2274 O O . ASN A 1 300 ? -52.252 -29.102 -28.631 1.00 97.31 300 ASN A O 1
ATOM 2278 N N . LEU A 1 301 ? -50.716 -27.553 -29.169 1.00 97.25 301 LEU A N 1
ATOM 2279 C CA . LEU A 1 301 ? -51.119 -27.434 -30.571 1.00 97.25 301 LEU A CA 1
ATOM 2280 C C . LEU A 1 301 ? -50.862 -28.726 -31.350 1.00 97.25 301 LEU A C 1
ATOM 2282 O O . LEU A 1 301 ? -51.750 -29.155 -32.082 1.00 97.25 301 LEU A O 1
ATOM 2286 N N . GLN A 1 302 ? -49.712 -29.376 -31.144 1.00 95.50 302 GLN A N 1
ATOM 2287 C CA . GLN A 1 302 ? -49.413 -30.674 -31.754 1.00 95.50 302 GLN A CA 1
ATOM 2288 C C . GLN A 1 302 ? -50.445 -31.728 -31.343 1.00 95.50 302 GLN A C 1
ATOM 2290 O O . GLN A 1 302 ? -51.043 -32.374 -32.194 1.00 95.50 302 GLN A O 1
ATOM 2295 N N . THR A 1 303 ? -50.736 -31.822 -30.043 1.00 95.69 303 THR A N 1
ATOM 2296 C CA . THR A 1 303 ? -51.741 -32.759 -29.517 1.00 95.69 303 THR A CA 1
ATOM 2297 C C . THR A 1 303 ? -53.118 -32.503 -30.141 1.00 95.69 303 THR A C 1
ATOM 2299 O O . THR A 1 303 ? -53.839 -33.435 -30.488 1.00 95.69 303 THR A O 1
ATOM 2302 N N . LYS A 1 304 ? -53.493 -31.231 -30.329 1.00 95.19 304 LYS A N 1
ATOM 2303 C CA . LYS A 1 304 ? -54.753 -30.857 -30.982 1.00 95.19 304 LYS A CA 1
ATOM 2304 C C . LYS A 1 304 ? -54.758 -31.189 -32.478 1.00 95.19 304 LYS A C 1
ATOM 2306 O O . LYS A 1 304 ? -55.795 -31.603 -32.988 1.00 95.19 304 LYS A O 1
ATOM 2311 N N . ALA A 1 305 ? -53.634 -31.014 -33.170 1.00 93.69 305 ALA A N 1
ATOM 2312 C CA . ALA A 1 305 ? -53.486 -31.389 -34.574 1.00 93.69 305 ALA A CA 1
ATOM 2313 C C . ALA A 1 305 ? -53.618 -32.909 -34.760 1.00 93.69 305 ALA A C 1
ATOM 2315 O O . ALA A 1 305 ? -54.354 -33.343 -35.641 1.00 93.69 305 ALA A O 1
ATOM 2316 N N . ASP A 1 306 ? -53.004 -33.702 -33.879 1.00 90.50 306 ASP A N 1
ATOM 2317 C CA . ASP A 1 306 ? -53.097 -35.166 -33.898 1.00 90.50 306 ASP A CA 1
ATOM 2318 C C . ASP A 1 306 ? -54.540 -35.656 -33.661 1.00 90.50 306 ASP A C 1
ATOM 2320 O O . ASP A 1 306 ? -54.970 -36.631 -34.272 1.00 90.50 306 ASP A O 1
ATOM 2324 N N . LEU A 1 307 ? -55.320 -34.952 -32.828 1.00 90.50 307 LEU A N 1
ATOM 2325 C CA . LEU A 1 307 ? -56.747 -35.239 -32.607 1.00 90.50 307 LEU A CA 1
ATOM 2326 C C . LEU A 1 307 ? -57.645 -34.855 -33.794 1.00 90.50 307 LEU A C 1
ATOM 2328 O O . LEU A 1 307 ? -58.715 -35.439 -33.961 1.00 90.50 307 LEU A O 1
ATOM 2332 N N . LEU A 1 308 ? -57.248 -33.855 -34.586 1.00 88.88 308 LEU A N 1
ATOM 2333 C CA . LEU A 1 308 ? -57.995 -33.375 -35.756 1.00 88.88 308 LEU A CA 1
ATOM 2334 C C . LEU A 1 308 ? -57.580 -34.064 -37.061 1.00 88.88 308 LEU A C 1
ATOM 2336 O O . LEU A 1 308 ? -58.286 -33.929 -38.063 1.00 88.88 308 LEU A O 1
ATOM 2340 N N . ALA A 1 309 ? -56.455 -34.783 -37.073 1.00 84.06 309 ALA A N 1
ATOM 2341 C CA . ALA A 1 309 ? -56.033 -35.565 -38.221 1.00 84.06 309 ALA A CA 1
ATOM 2342 C C . ALA A 1 309 ? -57.142 -36.581 -38.564 1.00 84.06 309 ALA A C 1
ATOM 2344 O O . ALA A 1 309 ? -57.531 -37.374 -37.701 1.00 84.06 309 ALA A O 1
ATOM 2345 N N . PRO A 1 310 ? -57.698 -36.561 -39.793 1.00 68.62 310 PRO A N 1
ATOM 2346 C CA . PRO A 1 310 ? -58.769 -37.473 -40.157 1.00 68.62 310 PRO A CA 1
ATOM 2347 C C . PRO A 1 310 ? -58.285 -38.908 -39.951 1.00 68.62 310 PRO A C 1
ATOM 2349 O O . PRO A 1 310 ? -57.159 -39.240 -40.326 1.00 68.62 310 PRO A O 1
ATOM 2352 N N . ALA A 1 311 ? -59.138 -39.759 -39.374 1.00 61.59 311 ALA A N 1
ATOM 2353 C CA . ALA A 1 311 ? -58.933 -41.202 -39.255 1.00 61.59 311 ALA A CA 1
ATOM 2354 C C . ALA A 1 311 ? -58.949 -41.846 -40.656 1.00 61.59 311 ALA A C 1
ATOM 2356 O O . ALA A 1 311 ? -59.869 -42.561 -41.039 1.00 61.59 311 ALA A O 1
ATOM 2357 N N . GLY A 1 312 ? -57.966 -41.497 -41.479 1.00 54.22 312 GLY A N 1
ATOM 2358 C CA . GLY A 1 312 ? -57.965 -41.695 -42.912 1.00 54.22 312 GLY A CA 1
ATOM 2359 C C . GLY A 1 312 ? -56.778 -42.539 -43.324 1.00 54.22 312 GLY A C 1
ATOM 2360 O O . GLY A 1 312 ? -55.660 -42.054 -43.424 1.00 54.22 312 GLY A O 1
ATOM 2361 N N . SER A 1 313 ? -57.084 -43.791 -43.652 1.00 49.19 313 SER A N 1
ATOM 2362 C CA . SER A 1 313 ? -56.266 -44.675 -44.478 1.00 49.19 313 SER A CA 1
ATOM 2363 C C . SER A 1 313 ? -55.018 -45.275 -43.818 1.00 49.19 313 SER A C 1
ATOM 2365 O O . SER A 1 313 ? -53.879 -45.025 -44.206 1.00 49.19 313 SER A O 1
ATOM 2367 N N . LYS A 1 314 ? -55.246 -46.259 -42.934 1.00 53.03 314 LYS A N 1
ATOM 2368 C CA . LYS A 1 314 ? -54.383 -47.456 -42.865 1.00 53.03 314 LYS A CA 1
ATOM 2369 C C . LYS A 1 314 ? -54.534 -48.273 -44.165 1.00 53.03 314 LYS A C 1
ATOM 2371 O O . LYS A 1 314 ? -54.974 -49.417 -44.147 1.00 53.03 314 LYS A O 1
ATOM 2376 N N . GLY A 1 315 ? -54.216 -47.670 -45.307 1.00 49.75 315 GLY A N 1
ATOM 2377 C CA . GLY A 1 315 ? -54.024 -48.361 -46.573 1.00 49.75 315 GLY A CA 1
ATOM 2378 C C . GLY A 1 315 ? -52.590 -48.859 -46.613 1.00 49.75 315 GLY A C 1
ATOM 2379 O O . GLY A 1 315 ? -51.678 -48.102 -46.933 1.00 49.75 315 GLY A O 1
ATOM 2380 N N . GLY A 1 316 ? -52.378 -50.110 -46.208 1.00 56.66 316 GLY A N 1
ATOM 2381 C CA . GLY A 1 316 ? -51.062 -50.728 -46.216 1.00 56.66 316 GLY A CA 1
ATOM 2382 C C . GLY A 1 316 ? -50.457 -50.720 -47.616 1.00 56.66 316 GLY A C 1
ATOM 2383 O O . GLY A 1 316 ? -50.987 -51.348 -48.528 1.00 56.66 316 GLY A O 1
ATOM 2384 N N . ARG A 1 317 ? -49.304 -50.069 -47.771 1.00 48.66 317 ARG A N 1
ATOM 2385 C CA . ARG A 1 317 ? -48.407 -50.323 -48.895 1.00 48.66 317 ARG A CA 1
ATOM 2386 C C . ARG A 1 317 ? -47.137 -50.958 -48.347 1.00 48.66 317 ARG A C 1
ATOM 2388 O O . ARG A 1 317 ? -46.231 -50.286 -47.868 1.00 48.66 317 ARG A O 1
ATOM 2395 N N . LYS A 1 318 ? -47.126 -52.294 -48.368 1.00 57.38 318 LYS A N 1
ATOM 2396 C CA . LYS A 1 318 ? -45.901 -53.094 -48.337 1.00 57.38 318 LYS A CA 1
ATOM 2397 C C . LYS A 1 318 ? -45.149 -52.820 -49.644 1.00 57.38 318 LYS A C 1
ATOM 2399 O O . LYS A 1 318 ? -45.383 -53.495 -50.635 1.00 57.38 318 LYS A O 1
ATOM 2404 N N . GLU A 1 319 ? -44.257 -51.846 -49.644 1.00 51.97 319 GLU A N 1
ATOM 2405 C CA . GLU A 1 319 ? -43.112 -51.809 -50.554 1.00 51.97 319 GLU A CA 1
ATOM 2406 C C . GLU A 1 319 ? -41.904 -51.838 -49.616 1.00 51.97 319 GLU A C 1
ATOM 2408 O O . GLU A 1 319 ? -41.779 -51.023 -48.715 1.00 51.97 319 GLU A O 1
ATOM 2413 N N . GLY A 1 320 ? -41.089 -52.878 -49.607 1.00 49.94 320 GLY A N 1
ATOM 2414 C CA . GLY A 1 320 ? -40.488 -53.459 -50.791 1.00 49.94 320 GLY A CA 1
ATOM 2415 C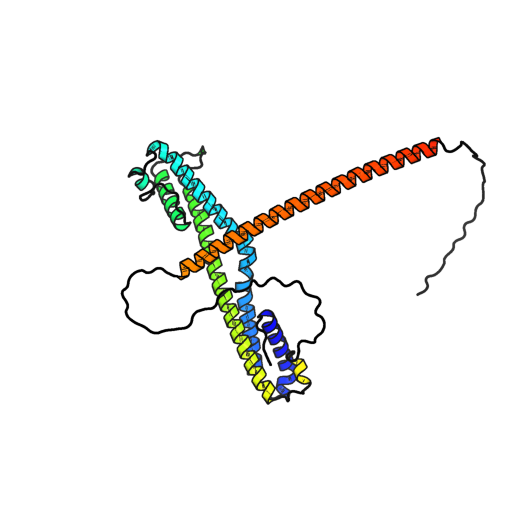 C . GLY A 1 320 ? -38.997 -53.261 -50.599 1.00 49.94 320 GLY A C 1
ATOM 2416 O O . GLY A 1 320 ? -38.460 -52.197 -50.871 1.00 49.94 320 GLY A O 1
ATOM 2417 N N . SER A 1 321 ? -38.385 -54.287 -50.020 1.00 54.88 321 SER A N 1
ATOM 2418 C CA . SER A 1 321 ? -36.953 -54.471 -49.830 1.00 54.88 321 SER A CA 1
ATOM 2419 C C . SER A 1 321 ? -36.107 -53.854 -50.952 1.00 54.88 321 SER A C 1
ATOM 2421 O O . SER A 1 321 ? -36.289 -54.207 -52.117 1.00 54.88 321 SER A O 1
ATOM 2423 N N . ARG A 1 322 ? -35.130 -53.012 -50.597 1.00 51.19 322 ARG A N 1
ATOM 2424 C CA . ARG A 1 322 ? -33.856 -52.934 -51.323 1.00 51.19 322 ARG A CA 1
ATOM 2425 C C . ARG A 1 322 ? -32.749 -52.348 -50.438 1.00 51.19 322 ARG A C 1
ATOM 2427 O O . ARG A 1 322 ? -32.831 -51.181 -50.066 1.00 51.19 322 ARG A O 1
ATOM 2434 N N . PRO A 1 323 ? -31.707 -53.131 -50.115 1.00 59.03 323 PRO A N 1
ATOM 2435 C CA . PRO A 1 323 ? -30.449 -52.602 -49.629 1.00 59.03 323 PRO A CA 1
ATOM 2436 C C . PRO A 1 323 ? -29.605 -52.215 -50.847 1.00 59.03 323 PRO A C 1
ATOM 2438 O O . PRO A 1 323 ? -29.295 -53.058 -51.685 1.00 59.03 323 PRO A O 1
ATOM 2441 N N . THR A 1 324 ? -29.217 -50.953 -50.955 1.00 55.09 324 THR A N 1
ATOM 2442 C CA . THR A 1 324 ? -28.102 -50.565 -51.824 1.00 55.09 324 THR A CA 1
ATOM 2443 C C . THR A 1 324 ? -27.225 -49.601 -51.061 1.00 55.09 324 THR A C 1
ATOM 2445 O O . THR A 1 324 ? -27.549 -48.426 -50.902 1.00 55.09 324 THR A O 1
ATOM 2448 N N . SER A 1 325 ? -26.124 -50.163 -50.570 1.00 58.34 325 SER A N 1
ATOM 2449 C CA . SER A 1 325 ? -24.882 -49.474 -50.271 1.00 58.34 325 SER A CA 1
ATOM 2450 C C . SER A 1 325 ? -24.604 -48.424 -51.340 1.00 58.34 325 SER A C 1
ATOM 2452 O O . SER A 1 325 ? -24.604 -48.732 -52.532 1.00 58.34 325 SER A O 1
ATOM 2454 N N . PHE A 1 326 ? -24.363 -47.195 -50.909 1.00 58.69 326 PHE A N 1
ATOM 2455 C CA . PHE A 1 326 ? -23.824 -46.157 -51.765 1.00 58.69 326 PHE A CA 1
ATOM 2456 C C . PHE A 1 326 ? -22.676 -45.497 -51.006 1.00 58.69 326 PHE A C 1
ATOM 2458 O O . PHE A 1 326 ? -22.859 -44.536 -50.261 1.00 58.69 326 PHE A O 1
ATOM 2465 N N . GLU A 1 327 ? -21.493 -46.100 -51.139 1.00 60.88 327 GLU A N 1
ATOM 2466 C CA . GLU A 1 327 ? -20.235 -45.374 -51.005 1.00 60.88 327 GLU A CA 1
ATOM 2467 C C . GLU A 1 327 ? -20.220 -44.278 -52.074 1.00 60.88 327 GLU A C 1
ATOM 2469 O O . GLU A 1 327 ? -20.424 -44.557 -53.257 1.00 60.88 327 GLU A O 1
ATOM 2474 N N . MET A 1 328 ? -19.942 -43.040 -51.673 1.00 61.22 328 MET A N 1
ATOM 2475 C CA . MET A 1 328 ? -19.387 -42.053 -52.591 1.00 61.22 328 MET A CA 1
ATOM 2476 C C . MET A 1 328 ? -18.194 -41.345 -51.933 1.00 61.22 328 MET A C 1
ATOM 2478 O O . MET A 1 328 ? -18.222 -41.103 -50.723 1.00 61.22 328 MET A O 1
ATOM 2482 N N . PRO A 1 329 ? -17.137 -41.059 -52.712 1.00 65.75 329 PRO A N 1
ATOM 2483 C CA . PRO A 1 329 ? -15.832 -40.665 -52.211 1.00 65.75 329 PRO A CA 1
ATOM 2484 C C . PRO A 1 329 ? -15.731 -39.155 -51.962 1.00 65.75 329 PRO A C 1
ATOM 2486 O O . PRO A 1 329 ? -16.422 -38.344 -52.578 1.00 65.75 329 PRO A O 1
ATOM 2489 N N . LEU A 1 330 ? -14.795 -38.799 -51.082 1.00 57.16 330 LEU A N 1
ATOM 2490 C CA . LEU A 1 330 ? -14.240 -37.453 -50.930 1.00 57.16 330 LEU A CA 1
ATOM 2491 C C . LEU A 1 330 ? -13.615 -36.960 -52.251 1.00 57.16 330 LEU A C 1
ATOM 2493 O O . LEU A 1 330 ? -12.896 -37.732 -52.891 1.00 57.16 330 LEU A O 1
ATOM 2497 N N . PRO A 1 331 ? -13.748 -35.670 -52.595 1.00 69.00 331 PRO A N 1
ATOM 2498 C CA . PRO A 1 331 ? -12.730 -34.949 -53.341 1.00 69.00 331 PRO A CA 1
ATOM 2499 C C . PRO A 1 331 ? -11.952 -33.989 -52.421 1.00 69.00 331 PRO A C 1
ATOM 2501 O O . PRO A 1 331 ? -12.466 -33.536 -51.396 1.00 69.00 331 PRO A O 1
ATOM 2504 N N . GLY A 1 332 ? -10.687 -33.770 -52.793 1.00 62.53 332 GLY A N 1
ATOM 2505 C CA . GLY A 1 332 ? -9.668 -33.014 -52.056 1.00 62.53 332 GLY A CA 1
ATOM 2506 C C . GLY A 1 332 ? -9.808 -31.500 -52.100 1.00 62.53 332 GLY A C 1
ATOM 2507 O O . GLY A 1 332 ? -10.667 -30.990 -52.852 1.00 62.53 332 GLY A O 1
#

Sequence (332 aa):
MKLPKQLDLLERAGQHVVAGLNLHAKALGLPNSLRSSVESSLRDLAAADPQFDKPSPHFMHTIGPALAKANYLAGTAITRSKEVLRARFGEEWSQAWAEAGFAHSTQTPGTAPERIDLLAKLAAFFKAHPDCEVANSEVTAAQLSKRGAELQEAFHNSNEHSRAWSIGVSSRSLAGERLRAALQAILAELEKALPASDPRWSAFAMNAEPTTAPVTPIPARRGRPRKNPLPTTASPAPLTSPAPANPESAAEFQLWKYACQLAEKAKLQADQARETLARAEAGLQRLRTEAEQAMSLAKNLQTKADLLAPAGSKGGRKEGSRPTSFEMPLPG

Secondary structure (DSSP, 8-state):
----SSHHHHHHHHHHHHHHHHHHTTTTT--HHHHHHHHHHHHHHHHHHHHHSSHHHHIIIIIHHHHHHHHHHHHHHHHHHHHHHHHHH-SS--HHHHHTT--S--PPPSSHHHHHHHHHHHHHHHHH-GGG-BGGGTBSHHHHHHHHHHHHHHHHHHHHHHHHHHHHHHHHHHHHHHHHHHHHHHHHHHHHHS-TT-GGGGGGT-----------------PPP---PPPPP-------------HHHHHHHHHHHHHHHHHHHHHHHHHHHHHHHHHHHHHHHHHHHHHHHHHHHHHHHHHHHHHHS-----------------------

Foldseek 3Di:
DDADPDLVSLLVLLVLQLQLCVVPVVVLVHDPVLSVLSVVLSVLLVVLVVLAVPQDPCCLPPLVVLLVVLVVLLQLLLVLLLVLCCVPPNDDDDVVCVQLPDPPDSDRDPDLVSSLNSLQSNLVVCVVVVVSADVVSLSHSVSSNVSSVSNVVSVVVVVVSVVSNVSSVVSNVVSSVSNVVSVVVVVVSCVVRDPPPDPSCVSSVNDDDPPPDPDPDPPDPDDDDDDDDDDDDDDDDDDDDDDPPPVVVVVVVVVVVVVVVVSVVVVVVVVVVVVVVVVVVVVVVVVVVVVVVVVVVVVVVVVVVVVVPPPDDPPDDPDDDDDDDDDDDDDD

pLDDT: mean 82.23, std 20.26, range [31.16, 98.62]

Radius of gyration: 37.21 Å; chains: 1; bounding box: 94×93×91 Å